Protein AF-A0ABD5VP81-F1 (afdb_monomer)

pLDDT: mean 89.46, std 10.16, range [36.16, 98.5]

Foldseek 3Di:
DVLQLVVLVVVLVVVLVVDPDSVVVVVLVPVLPPPVDLVSVLVVLSVLLNVLVVLLVLLLCAAPNNPDPPRLDCPVVVVCVVVVNRVVSRVVNVVPPDPPVVSVVSVVVSVVSLQVNLSVLCNQCVPPLWVLSVPNPLSSLLLSLLVVLLSLLVVLLVCCVRVFLQDLVSLVSLLVSLVSLVSSLVSVVVSVVVLVPDPDPQSVQLVCCCCVNPNVVLNVLLNCLSVVSSVLSNVSSVCSVVVNPDDDRVRSSCSSNVNSVSSNSNSVSVVVSSVVSIDRDPPDPPDD

Solvent-accessible surface area (backbone atoms only — not comparable to full-atom values): 14860 Å² total; per-residue (Å²): 81,67,67,51,36,54,50,41,51,53,49,50,50,56,57,42,71,74,44,97,56,47,70,67,54,76,49,33,89,76,69,53,69,55,70,86,40,58,67,37,45,47,52,53,32,53,50,49,33,36,51,45,26,42,55,52,35,40,48,60,52,25,17,80,77,23,69,40,91,85,47,95,64,62,63,68,54,51,55,34,46,77,70,68,39,43,69,58,47,21,52,49,19,57,74,68,52,59,56,78,68,50,48,51,50,52,54,55,58,41,44,51,32,57,60,50,61,28,46,65,28,47,54,45,20,67,40,69,71,25,64,77,37,44,31,78,58,48,44,20,49,32,50,37,26,33,50,51,24,26,56,51,28,48,54,46,22,51,43,19,70,77,77,40,43,82,45,69,65,51,26,52,53,34,32,52,29,17,52,30,32,51,53,22,50,52,35,50,50,55,48,51,54,54,49,73,72,42,88,47,68,52,37,48,52,18,51,46,38,35,65,77,35,96,41,24,67,47,50,50,42,26,53,49,22,36,50,53,33,21,53,52,28,36,52,52,16,52,41,52,74,68,67,48,94,80,60,60,62,67,56,40,24,50,53,41,39,53,30,25,53,32,29,41,51,15,42,52,36,45,55,50,48,61,65,71,38,48,45,73,64,76,89,68,76,93,79,129

Mean predicted aligned error: 5.95 Å

Nearest PDB structures (foldseek):
  6loe-assembly1_C  TM=6.703E-01  e=5.158E-03  Roseiflexus castenholzii DSM 13941
  6f0k-assembly1_C  TM=6.466E-01  e=9.857E-03  Rhodothermus marinus DSM 4252
  6btm-assembly1_C  TM=6.062E-01  e=9.857E-03  Flavobacterium johnsoniae UW101

Sequence (288 aa):
MLVAVAASAVAGVAILSHLADPLRALVFPFTLTNLGSWITRGTWILVALAVFATVQALWLLFGTEGARDSTPSRFPRRIAGAFGLLGFLDGLADRLRPGPAGRRVVALLGLVPALATVYTGFELATVWTVPLWDQPVLLPLSFLGSGLAAGVAVAVGLTAVFEGADSRTVAQYSGVVAVLLVGTLATLGVYWTRLGASDSLATVASVAGLQAGNLGLAVWTVALGLALPAVALLGFAALRLAGVPVLQRRAGTTVLVGSTLLVVVASFTLRVVVLYGAVKIPIGISGV

Structure (mmCIF, N/CA/C/O backbone):
data_AF-A0ABD5VP81-F1
#
_entry.id   AF-A0ABD5VP81-F1
#
loop_
_atom_site.group_PDB
_atom_site.id
_atom_site.type_symbol
_atom_site.label_atom_id
_atom_site.label_alt_id
_atom_site.label_comp_id
_atom_site.label_asym_id
_atom_site.label_entity_id
_atom_site.label_seq_id
_atom_site.pdbx_PDB_ins_code
_atom_site.Cartn_x
_atom_site.Cartn_y
_atom_site.Cartn_z
_atom_site.occupancy
_atom_site.B_iso_or_equiv
_atom_site.auth_seq_id
_atom_site.auth_comp_id
_atom_site.auth_asym_id
_atom_site.auth_atom_id
_atom_site.pdbx_PDB_model_num
ATOM 1 N N . MET A 1 1 ? -8.571 -2.197 9.384 1.00 84.50 1 MET A N 1
ATOM 2 C CA . MET A 1 1 ? -9.684 -2.642 8.513 1.00 84.50 1 MET A CA 1
ATOM 3 C C . MET A 1 1 ? -10.326 -1.499 7.745 1.00 84.50 1 MET A C 1
ATOM 5 O O . MET A 1 1 ? -10.332 -1.578 6.530 1.00 84.50 1 MET A O 1
ATOM 9 N N . LEU A 1 2 ? -10.767 -0.410 8.389 1.00 86.94 2 LEU A N 1
ATOM 10 C CA . LEU A 1 2 ? -11.330 0.751 7.673 1.00 86.94 2 LEU A CA 1
ATOM 11 C C . LEU A 1 2 ? -10.413 1.317 6.579 1.00 86.94 2 LEU A C 1
ATOM 13 O O . LEU A 1 2 ? -10.869 1.543 5.466 1.00 86.94 2 LEU A O 1
ATOM 17 N N . VAL A 1 3 ? -9.116 1.461 6.873 1.00 89.88 3 VAL A N 1
ATOM 18 C CA . VAL A 1 3 ? -8.109 1.878 5.880 1.00 89.88 3 VAL A CA 1
ATOM 19 C C . VAL A 1 3 ? -8.090 0.940 4.673 1.00 89.88 3 VAL A C 1
ATOM 21 O O . VAL A 1 3 ? -8.077 1.411 3.546 1.00 89.88 3 VAL A O 1
ATOM 24 N N . ALA A 1 4 ? -8.140 -0.377 4.897 1.00 90.56 4 ALA A N 1
ATOM 25 C CA . ALA A 1 4 ? -8.139 -1.363 3.820 1.00 90.56 4 ALA A CA 1
ATOM 26 C C . ALA A 1 4 ? -9.414 -1.274 2.971 1.00 90.56 4 ALA A C 1
ATOM 28 O O . ALA A 1 4 ? -9.315 -1.252 1.755 1.00 90.56 4 ALA A O 1
ATOM 29 N N . VAL A 1 5 ? -10.592 -1.133 3.591 1.00 92.00 5 VAL A N 1
ATOM 30 C CA . VAL A 1 5 ? -11.861 -0.954 2.862 1.00 92.00 5 VAL A CA 1
ATOM 31 C C . VAL A 1 5 ? -11.833 0.320 2.013 1.00 92.00 5 VAL A C 1
ATOM 33 O O . VAL A 1 5 ? -12.152 0.272 0.828 1.00 92.00 5 VAL A O 1
ATOM 36 N N . ALA A 1 6 ? -11.405 1.447 2.590 1.00 91.88 6 ALA A N 1
ATOM 37 C CA . ALA A 1 6 ? -11.303 2.711 1.866 1.00 91.88 6 ALA A CA 1
ATOM 38 C C . ALA A 1 6 ? -10.284 2.630 0.716 1.00 91.88 6 ALA A C 1
ATOM 40 O O . ALA A 1 6 ? -10.586 3.040 -0.402 1.00 91.88 6 ALA A O 1
ATOM 41 N N . ALA A 1 7 ? -9.107 2.049 0.962 1.00 91.44 7 ALA A N 1
ATOM 42 C CA . ALA A 1 7 ? -8.082 1.861 -0.059 1.00 91.44 7 ALA A CA 1
ATOM 43 C C . ALA A 1 7 ? -8.555 0.929 -1.185 1.00 91.44 7 ALA A C 1
ATOM 45 O O . ALA A 1 7 ? -8.358 1.248 -2.354 1.00 91.44 7 ALA A O 1
ATOM 46 N N . SER A 1 8 ? -9.228 -0.180 -0.859 1.00 91.69 8 SER A N 1
ATOM 47 C CA . SER A 1 8 ? -9.823 -1.088 -1.845 1.00 91.69 8 SER A CA 1
ATOM 48 C C . SER A 1 8 ? -10.901 -0.401 -2.682 1.00 91.69 8 SER A C 1
ATOM 50 O O . SER A 1 8 ? -10.948 -0.621 -3.889 1.00 91.69 8 SER A O 1
ATOM 52 N N . ALA A 1 9 ? -11.732 0.457 -2.082 1.00 91.94 9 ALA A N 1
ATOM 53 C CA . ALA A 1 9 ? -12.731 1.230 -2.817 1.00 91.94 9 ALA A CA 1
ATOM 54 C C . ALA A 1 9 ? -12.076 2.217 -3.797 1.00 91.94 9 ALA A C 1
ATOM 56 O O . ALA A 1 9 ? -12.437 2.242 -4.972 1.00 91.94 9 ALA A O 1
ATOM 57 N N . VAL A 1 10 ? -11.068 2.975 -3.347 1.00 92.19 10 VAL A N 1
ATOM 58 C CA . VAL A 1 10 ? -10.312 3.902 -4.209 1.00 92.19 10 VAL A CA 1
ATOM 59 C C . VAL A 1 10 ? -9.604 3.153 -5.340 1.00 92.19 10 VAL A C 1
ATOM 61 O O . VAL A 1 10 ? -9.684 3.572 -6.493 1.00 92.19 10 VAL A O 1
ATOM 64 N N . ALA A 1 11 ? -8.961 2.021 -5.038 1.00 88.81 11 ALA A N 1
ATOM 65 C CA . ALA A 1 11 ? -8.317 1.177 -6.041 1.00 88.81 11 ALA A CA 1
ATOM 66 C C . ALA A 1 11 ? -9.327 0.631 -7.063 1.00 88.81 11 ALA A C 1
ATOM 68 O O . ALA A 1 11 ? -9.063 0.672 -8.262 1.00 88.81 11 ALA A O 1
ATOM 69 N N . GLY A 1 12 ? -10.499 0.179 -6.608 1.00 88.19 12 GLY A N 1
ATOM 70 C CA . GLY A 1 12 ? -11.578 -0.285 -7.479 1.00 88.19 12 GLY A CA 1
ATOM 71 C C . GLY A 1 12 ? -12.072 0.805 -8.429 1.00 88.19 12 GLY A C 1
ATOM 72 O O . GLY A 1 12 ? -12.185 0.560 -9.626 1.00 88.19 12 GLY A O 1
ATOM 73 N N . VAL A 1 13 ? -12.287 2.026 -7.927 1.00 90.31 13 VAL A N 1
ATOM 74 C CA . VAL A 1 13 ? -12.665 3.177 -8.765 1.00 90.31 13 VAL A CA 1
ATOM 75 C C . VAL A 1 13 ? -11.574 3.491 -9.787 1.00 90.31 13 VAL A C 1
ATOM 77 O O . VAL A 1 13 ? -11.878 3.635 -10.966 1.00 90.31 13 VAL A O 1
ATOM 80 N N . ALA A 1 14 ? -10.306 3.547 -9.374 1.00 88.06 14 ALA A N 1
ATOM 81 C CA . ALA A 1 14 ? -9.196 3.812 -10.289 1.00 88.06 14 ALA A CA 1
ATOM 82 C C . ALA A 1 14 ? -9.098 2.756 -11.407 1.00 88.06 14 ALA A C 1
ATOM 84 O O . ALA A 1 14 ? -8.902 3.103 -12.573 1.00 88.06 14 ALA A O 1
ATOM 85 N N . ILE A 1 15 ? -9.294 1.477 -11.069 1.00 86.31 15 ILE A N 1
ATOM 86 C CA . ILE A 1 15 ? -9.316 0.384 -12.046 1.00 86.31 15 ILE A CA 1
ATOM 87 C C . ILE A 1 15 ? -10.523 0.509 -12.975 1.00 86.31 15 ILE A C 1
ATOM 89 O O . ILE A 1 15 ? -10.363 0.347 -14.174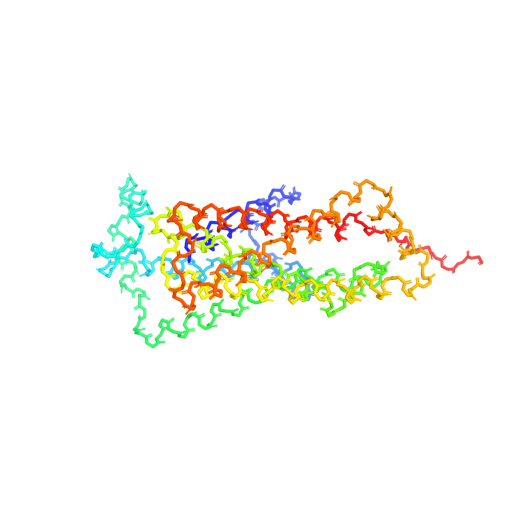 1.00 86.31 15 ILE A O 1
ATOM 93 N N . LEU A 1 16 ? -11.720 0.832 -12.495 1.00 86.81 16 LEU A N 1
ATOM 94 C CA . LEU A 1 16 ? -12.867 0.982 -13.397 1.00 86.81 16 LEU A CA 1
ATOM 95 C C . LEU A 1 16 ? -12.701 2.176 -14.349 1.00 86.81 16 LEU A C 1
ATOM 97 O O . LEU A 1 16 ? -13.043 2.067 -15.522 1.00 86.81 16 LEU A O 1
ATOM 101 N N . SER A 1 17 ? -12.112 3.276 -13.877 1.00 88.12 17 SER A N 1
ATOM 102 C CA . SER A 1 17 ? -11.952 4.508 -14.659 1.00 88.12 17 SER A CA 1
ATOM 103 C C . SER A 1 17 ? -10.950 4.412 -15.813 1.00 88.12 17 SER A C 1
ATOM 105 O O . SER A 1 17 ? -11.036 5.212 -16.739 1.00 88.12 17 SER A O 1
ATOM 107 N N . HIS A 1 18 ? -9.992 3.480 -15.774 1.00 84.62 18 HIS A N 1
ATOM 108 C CA . HIS A 1 18 ? -9.009 3.324 -16.859 1.00 84.62 18 HIS A CA 1
ATOM 109 C C . HIS A 1 18 ? -9.459 2.353 -17.964 1.00 84.62 18 HIS A C 1
ATOM 111 O O . HIS A 1 18 ? -8.780 2.229 -18.984 1.00 84.62 18 HIS A O 1
ATOM 117 N N . LEU A 1 19 ? -10.571 1.639 -17.764 1.00 85.25 19 LEU A N 1
ATOM 118 C CA . LEU A 1 19 ? -11.063 0.651 -18.720 1.00 85.25 19 LEU A CA 1
ATOM 119 C C . LEU A 1 19 ? -11.835 1.332 -19.849 1.00 85.25 19 LEU A C 1
ATOM 121 O O . LEU A 1 19 ? -12.631 2.236 -19.618 1.00 85.25 19 LEU A O 1
ATOM 125 N N . ALA A 1 20 ? -11.645 0.836 -21.073 1.00 85.69 20 ALA A N 1
ATOM 126 C CA . ALA A 1 20 ? -12.381 1.317 -22.241 1.00 85.69 20 ALA A CA 1
ATOM 127 C C . ALA A 1 20 ? -13.897 1.050 -22.142 1.00 85.69 20 ALA A C 1
ATOM 129 O O . ALA A 1 20 ? -14.690 1.828 -22.659 1.00 85.69 20 ALA A O 1
ATOM 130 N N . ASP A 1 21 ? -14.294 -0.034 -21.464 1.00 87.56 21 ASP A N 1
ATOM 131 C CA . ASP A 1 21 ? -15.692 -0.384 -21.193 1.00 87.56 21 ASP A CA 1
ATOM 132 C C . ASP A 1 21 ? -15.868 -0.758 -19.706 1.00 87.56 21 ASP A C 1
ATOM 134 O O . ASP A 1 21 ? -15.679 -1.920 -19.318 1.00 87.56 21 ASP A O 1
ATOM 138 N N . PRO A 1 22 ? -16.199 0.220 -18.842 1.00 86.06 22 PRO A N 1
ATOM 139 C CA . PRO A 1 22 ? -16.343 -0.012 -17.408 1.00 86.06 22 PRO A CA 1
ATOM 140 C C . PRO A 1 22 ? -17.577 -0.856 -17.065 1.00 86.06 22 PRO A C 1
ATOM 142 O O . PRO A 1 22 ? -17.577 -1.545 -16.045 1.00 86.06 22 PRO A O 1
ATOM 145 N N . LEU A 1 23 ? -18.622 -0.858 -17.902 1.00 85.94 23 LEU A N 1
ATOM 146 C CA . LEU A 1 23 ? -19.833 -1.643 -17.638 1.00 85.94 23 LEU A CA 1
ATOM 147 C C . LEU A 1 23 ? -19.560 -3.136 -17.812 1.00 85.94 23 LEU A C 1
ATOM 149 O O . LEU A 1 23 ? -19.981 -3.947 -16.984 1.00 85.94 23 LEU A O 1
ATOM 153 N N . ARG A 1 24 ? -18.771 -3.506 -18.825 1.00 82.12 24 ARG A N 1
ATOM 154 C CA . ARG A 1 24 ? -18.321 -4.893 -18.999 1.00 82.12 24 ARG A CA 1
ATOM 155 C C . ARG A 1 24 ? -17.422 -5.371 -17.856 1.00 82.12 24 ARG A C 1
ATOM 157 O O . ARG A 1 24 ? -17.391 -6.564 -17.552 1.00 82.12 24 ARG A O 1
ATOM 164 N N . ALA A 1 25 ? -16.733 -4.453 -17.187 1.00 81.69 25 ALA A N 1
ATOM 165 C CA . ALA A 1 25 ? -15.950 -4.762 -15.999 1.00 81.69 25 ALA A CA 1
ATOM 166 C C . ALA A 1 25 ? -16.821 -5.076 -14.771 1.00 81.69 25 ALA A C 1
ATOM 168 O O . ALA A 1 25 ? -16.375 -5.797 -13.887 1.00 81.69 25 ALA A O 1
ATOM 169 N N . LEU A 1 26 ? -18.077 -4.620 -14.703 1.00 85.00 26 LEU A N 1
ATOM 170 C CA . LEU A 1 26 ? -18.976 -4.975 -13.592 1.00 85.00 26 LEU A CA 1
ATOM 171 C C . LEU A 1 26 ? -19.407 -6.446 -13.635 1.00 85.00 26 LEU A C 1
ATOM 173 O O . LEU A 1 26 ? -19.650 -7.055 -12.596 1.00 85.00 26 LEU A O 1
ATOM 177 N N . VAL A 1 27 ? -19.431 -7.044 -14.827 1.00 88.38 27 VAL A N 1
ATOM 178 C CA . VAL A 1 27 ? -19.676 -8.481 -15.025 1.00 88.38 27 VAL A CA 1
ATOM 179 C C . VAL A 1 27 ? -18.380 -9.303 -15.024 1.00 88.38 27 VAL A C 1
ATOM 181 O O . VAL A 1 27 ? -18.377 -10.445 -15.491 1.00 88.38 27 VAL A O 1
ATOM 184 N N . PHE A 1 28 ? -17.284 -8.767 -14.459 1.00 86.25 28 PHE A N 1
ATOM 185 C CA . PHE A 1 28 ? -15.992 -9.460 -14.369 1.00 86.25 28 PHE A CA 1
ATOM 186 C C . PHE A 1 28 ? -16.044 -10.884 -13.796 1.00 86.25 28 PHE A C 1
ATOM 188 O O . PHE A 1 28 ? -15.247 -11.695 -14.270 1.00 86.25 28 PHE A O 1
ATOM 195 N N . PRO A 1 29 ? -16.942 -11.261 -12.852 1.00 86.69 29 PRO A N 1
ATOM 196 C CA . PRO A 1 29 ? -16.967 -12.634 -12.351 1.00 86.69 29 PRO A CA 1
ATOM 197 C C . PRO A 1 29 ? -17.279 -13.658 -13.449 1.00 86.69 29 PRO A C 1
ATOM 199 O O . PRO A 1 29 ? -16.867 -14.809 -13.349 1.00 86.69 29 PRO A O 1
ATOM 202 N N . PHE A 1 30 ? -17.976 -13.231 -14.506 1.00 88.25 30 PHE A N 1
ATOM 203 C CA . PHE A 1 30 ? -18.339 -14.069 -15.647 1.00 88.25 30 PHE A CA 1
ATOM 204 C C . PHE A 1 30 ? -17.387 -13.896 -16.835 1.00 88.25 30 PHE A C 1
ATOM 206 O O . PHE A 1 30 ? -17.232 -14.818 -17.631 1.00 88.25 30 PHE A O 1
ATOM 213 N N . THR A 1 31 ? -16.752 -12.728 -16.979 1.00 85.38 31 THR A N 1
ATOM 214 C CA . THR A 1 31 ? -15.907 -12.413 -18.144 1.00 85.38 31 THR A CA 1
ATOM 215 C C . THR A 1 31 ? -14.414 -12.644 -17.906 1.00 85.38 31 THR A C 1
ATOM 217 O O . THR A 1 31 ? -13.688 -12.921 -18.860 1.00 85.38 31 THR A O 1
ATOM 220 N N . LEU A 1 32 ? -13.936 -12.585 -16.658 1.00 85.75 32 LEU A N 1
ATOM 221 C CA . LEU A 1 32 ? -12.535 -12.820 -16.293 1.00 85.75 32 LEU A CA 1
ATOM 222 C C . LEU A 1 32 ? -12.337 -14.244 -15.755 1.00 85.75 32 LEU A C 1
ATOM 224 O O . LEU A 1 32 ? -12.054 -14.455 -14.574 1.00 85.75 32 LEU A O 1
ATOM 228 N N . THR A 1 33 ? -12.471 -15.226 -16.647 1.00 88.56 33 THR A N 1
ATOM 229 C CA . THR A 1 33 ? -12.296 -16.659 -16.339 1.00 88.56 33 THR A CA 1
ATOM 230 C C . THR A 1 33 ? -10.923 -17.209 -16.737 1.00 88.56 33 THR A C 1
ATOM 232 O O . THR A 1 33 ? -10.530 -18.278 -16.274 1.00 88.56 33 THR A O 1
ATOM 235 N N . ASN A 1 34 ? -10.147 -16.479 -17.548 1.00 90.50 34 ASN A N 1
ATOM 236 C CA . ASN A 1 34 ? -8.801 -16.894 -17.945 1.00 90.50 34 ASN A CA 1
ATOM 237 C C . ASN A 1 34 ? -7.776 -16.645 -16.824 1.00 90.50 34 ASN A C 1
ATOM 239 O O . ASN A 1 34 ? -7.090 -15.623 -16.804 1.00 90.50 34 ASN A O 1
ATOM 243 N N . LEU A 1 35 ? -7.626 -17.613 -15.917 1.00 87.94 35 LEU A N 1
ATOM 244 C CA . LEU A 1 35 ? -6.664 -17.551 -14.808 1.00 87.94 35 LEU A CA 1
ATOM 245 C C . LEU A 1 35 ? -5.186 -17.544 -15.252 1.00 87.94 35 LEU A C 1
ATOM 247 O O . LEU A 1 35 ? -4.313 -17.254 -14.434 1.00 87.94 35 LEU A O 1
ATOM 251 N N . GLY A 1 36 ? -4.882 -17.811 -16.529 1.00 88.12 36 GLY A N 1
ATOM 252 C CA . GLY A 1 36 ? -3.534 -17.633 -17.079 1.00 88.12 36 GLY A CA 1
ATOM 253 C C . GLY A 1 36 ? -3.128 -16.157 -17.168 1.00 88.12 36 GLY A C 1
ATOM 254 O O . GLY A 1 36 ? -1.959 -15.813 -16.972 1.00 88.12 36 GLY A O 1
ATOM 255 N N . SER A 1 37 ? -4.098 -15.261 -17.374 1.00 87.81 37 SER A N 1
ATOM 256 C CA . SER A 1 37 ? -3.860 -13.818 -17.449 1.00 87.81 37 SER A CA 1
ATOM 257 C C . SER A 1 37 ? -3.513 -13.225 -16.081 1.00 87.81 37 SER A C 1
ATOM 259 O O . SER A 1 37 ? -4.181 -13.492 -15.077 1.00 87.81 37 SER A O 1
ATOM 261 N N . TRP A 1 38 ? -2.478 -12.381 -16.040 1.00 88.88 38 TRP A N 1
ATOM 262 C CA . TRP A 1 38 ? -2.130 -11.611 -14.843 1.00 88.88 38 TRP A CA 1
ATOM 263 C C . TRP A 1 38 ? -3.233 -10.637 -14.436 1.00 88.88 38 TRP A C 1
ATOM 265 O O . TRP A 1 38 ? -3.525 -10.538 -13.248 1.00 88.88 38 TRP A O 1
ATOM 275 N N . ILE A 1 39 ? -3.908 -10.012 -15.405 1.00 86.94 39 ILE A N 1
ATOM 276 C CA . ILE A 1 39 ? -5.023 -9.090 -15.153 1.00 86.94 39 ILE A CA 1
ATOM 277 C C . ILE A 1 39 ? -6.148 -9.818 -14.411 1.00 86.94 39 ILE A C 1
ATOM 279 O O . ILE A 1 39 ? -6.601 -9.358 -13.367 1.00 86.94 39 ILE A O 1
ATOM 283 N N . THR A 1 40 ? -6.552 -10.998 -14.895 1.00 89.94 40 THR A N 1
ATOM 284 C CA . THR A 1 40 ? -7.606 -11.802 -14.261 1.00 89.94 40 THR A CA 1
ATOM 285 C C . THR A 1 40 ? -7.224 -12.217 -12.841 1.00 89.94 40 THR A C 1
ATOM 287 O O . THR A 1 40 ? -8.021 -12.039 -11.918 1.00 89.94 40 THR A O 1
ATOM 290 N N . ARG A 1 41 ? -6.001 -12.727 -12.638 1.00 92.25 41 ARG A N 1
ATOM 291 C CA . ARG A 1 41 ? -5.501 -13.077 -11.296 1.00 92.25 41 ARG A CA 1
ATOM 292 C C . ARG A 1 41 ? -5.499 -11.864 -10.367 1.00 92.25 41 ARG A C 1
ATOM 294 O O . ARG A 1 41 ? -5.981 -11.962 -9.241 1.00 92.25 41 ARG A O 1
ATOM 301 N N . GLY A 1 42 ? -5.023 -10.724 -10.858 1.00 90.69 42 GLY A N 1
ATOM 302 C CA . GLY A 1 42 ? -4.999 -9.459 -10.136 1.00 90.69 42 GLY A CA 1
ATOM 303 C C . GLY A 1 42 ? -6.376 -8.999 -9.676 1.00 90.69 42 GLY A C 1
ATOM 304 O O . GLY A 1 42 ? -6.565 -8.703 -8.496 1.00 90.69 42 GLY A O 1
ATOM 305 N N . THR A 1 43 ? -7.366 -9.010 -10.572 1.00 90.50 43 THR A N 1
ATOM 306 C CA . THR A 1 43 ? -8.747 -8.643 -10.230 1.00 90.50 43 THR A CA 1
ATOM 307 C C . THR A 1 43 ? -9.300 -9.525 -9.112 1.00 90.50 43 THR A C 1
ATOM 309 O O . THR A 1 43 ? -9.821 -9.001 -8.128 1.00 90.50 43 THR A O 1
ATOM 312 N N . TRP A 1 44 ? -9.138 -10.849 -9.205 1.00 92.69 44 TRP A N 1
ATOM 313 C CA . TRP A 1 44 ? -9.609 -11.769 -8.164 1.00 92.69 44 TRP A CA 1
ATOM 314 C C . TRP A 1 44 ? -8.894 -11.570 -6.823 1.00 92.69 44 TRP A C 1
ATOM 316 O O . TRP A 1 44 ? -9.545 -11.615 -5.779 1.00 92.69 44 TRP A O 1
ATOM 326 N N . ILE A 1 45 ? -7.588 -11.285 -6.834 1.00 93.31 45 ILE A N 1
ATOM 327 C CA . ILE A 1 45 ? -6.818 -10.955 -5.624 1.00 93.31 45 ILE A CA 1
ATOM 328 C C . ILE A 1 45 ? -7.378 -9.697 -4.946 1.00 93.31 45 ILE A C 1
ATOM 330 O O . ILE A 1 45 ? -7.622 -9.706 -3.737 1.00 93.31 45 ILE A O 1
ATOM 334 N N . LEU A 1 46 ? -7.619 -8.628 -5.710 1.00 91.88 46 LEU A N 1
ATOM 335 C CA . LEU A 1 46 ? -8.132 -7.361 -5.178 1.00 91.88 46 LEU A CA 1
ATOM 336 C C . LEU A 1 46 ? -9.567 -7.486 -4.656 1.00 91.88 46 LEU A C 1
ATOM 338 O O . LEU A 1 46 ? -9.887 -6.940 -3.599 1.00 91.88 46 LEU A O 1
ATOM 342 N N . VAL A 1 47 ? -10.416 -8.238 -5.356 1.00 92.56 47 VAL A N 1
ATOM 343 C CA . VAL A 1 47 ? -11.788 -8.531 -4.922 1.00 92.56 47 VAL A CA 1
ATOM 344 C C . VAL A 1 47 ? -11.776 -9.344 -3.635 1.00 92.56 47 VAL A C 1
ATOM 346 O O . VAL A 1 47 ? -12.465 -8.982 -2.683 1.00 92.56 47 VAL A O 1
ATOM 349 N N . ALA A 1 48 ? -10.958 -10.397 -3.564 1.00 93.75 48 ALA A N 1
ATOM 350 C CA . ALA A 1 48 ? -10.811 -11.187 -2.348 1.00 93.75 48 ALA A CA 1
ATOM 351 C C . ALA A 1 48 ? -10.349 -10.302 -1.181 1.00 93.75 48 ALA A C 1
ATOM 353 O O . ALA A 1 48 ? -10.972 -10.315 -0.120 1.00 93.75 48 ALA A O 1
ATOM 354 N N . LEU A 1 49 ? -9.323 -9.468 -1.386 1.00 93.56 49 LEU A N 1
ATOM 355 C CA . LEU A 1 49 ? -8.852 -8.516 -0.379 1.00 93.56 49 LEU A CA 1
ATOM 356 C C . LEU A 1 49 ? -9.977 -7.586 0.102 1.00 93.56 49 LEU A C 1
ATOM 358 O O . LEU A 1 49 ? -10.164 -7.431 1.311 1.00 93.56 49 LEU A O 1
ATOM 362 N N . ALA A 1 50 ? -10.746 -7.008 -0.823 1.00 94.00 50 ALA A N 1
ATOM 363 C CA . ALA A 1 50 ? -11.860 -6.120 -0.502 1.00 94.00 50 ALA A CA 1
ATOM 364 C C . ALA A 1 50 ? -12.954 -6.840 0.304 1.00 94.00 50 ALA A C 1
ATOM 366 O O . ALA A 1 50 ? -13.438 -6.299 1.302 1.00 94.00 50 ALA A O 1
ATOM 367 N N . VAL A 1 51 ? -13.305 -8.074 -0.073 1.00 94.12 51 VAL A N 1
ATOM 368 C CA . VAL A 1 51 ? -14.287 -8.903 0.642 1.00 94.12 51 VAL A CA 1
ATOM 369 C C . VAL A 1 51 ? -13.800 -9.214 2.056 1.00 94.12 51 VAL A C 1
ATOM 371 O O . VAL A 1 51 ? -14.515 -8.928 3.016 1.00 94.12 51 VAL A O 1
ATOM 374 N N . PHE A 1 52 ? -12.575 -9.723 2.219 1.00 94.75 52 PHE A N 1
ATOM 375 C CA . PHE A 1 52 ? -12.018 -10.032 3.542 1.00 94.75 52 PHE A CA 1
ATOM 376 C C . PHE A 1 52 ? -11.929 -8.787 4.433 1.00 94.75 52 PHE A C 1
ATOM 378 O O . PHE A 1 52 ? -12.298 -8.848 5.609 1.00 94.75 52 PHE A O 1
ATOM 385 N N . ALA A 1 53 ? -11.482 -7.652 3.890 1.00 93.81 53 ALA A N 1
ATOM 386 C CA . ALA A 1 53 ? -11.414 -6.393 4.627 1.00 93.81 53 ALA A CA 1
ATOM 387 C C . ALA A 1 53 ? -12.807 -5.904 5.054 1.00 93.81 53 ALA A C 1
ATOM 389 O O . ALA A 1 53 ? -12.976 -5.461 6.192 1.00 93.81 53 ALA A O 1
ATOM 390 N N . THR A 1 54 ? -13.802 -6.021 4.171 1.00 94.06 54 THR A N 1
ATOM 391 C CA . THR A 1 54 ? -15.187 -5.599 4.428 1.00 94.06 54 THR A CA 1
ATOM 392 C C . THR A 1 54 ? -15.858 -6.487 5.464 1.00 94.06 54 THR A C 1
ATOM 394 O O . THR A 1 54 ? -16.458 -5.974 6.403 1.00 94.06 54 THR A O 1
ATOM 397 N N . VAL A 1 55 ? -15.707 -7.808 5.359 1.00 93.69 55 VAL A N 1
ATOM 398 C CA . VAL A 1 55 ? -16.250 -8.766 6.331 1.00 93.69 55 VAL A CA 1
ATOM 399 C C . VAL A 1 55 ? -15.633 -8.546 7.716 1.00 93.69 55 VAL A C 1
ATOM 401 O O . VAL A 1 55 ? -16.352 -8.468 8.712 1.00 93.69 55 VAL A O 1
ATOM 404 N N . GLN A 1 56 ? -14.313 -8.354 7.798 1.00 92.12 56 GLN A N 1
ATOM 405 C CA . GLN A 1 56 ? -13.666 -8.036 9.074 1.00 92.12 56 GLN A CA 1
ATOM 406 C C . GLN A 1 56 ? -14.098 -6.666 9.617 1.00 92.12 56 GLN A C 1
ATOM 408 O O . GLN A 1 56 ? -14.301 -6.525 10.822 1.00 92.12 56 GLN A O 1
ATOM 413 N N . ALA A 1 57 ? -14.268 -5.657 8.758 1.00 91.62 57 ALA A N 1
ATOM 414 C CA . ALA A 1 57 ? -14.791 -4.355 9.167 1.00 91.62 57 ALA A CA 1
ATOM 415 C C . ALA A 1 57 ? -16.234 -4.459 9.686 1.00 91.62 57 ALA A C 1
ATOM 417 O O . ALA A 1 57 ? -16.541 -3.857 10.714 1.00 91.62 57 ALA A O 1
ATOM 418 N N . LEU A 1 58 ? -17.085 -5.257 9.032 1.00 92.56 58 LEU A N 1
ATOM 419 C CA . LEU A 1 58 ? -18.456 -5.529 9.460 1.00 92.56 58 LEU A CA 1
ATOM 420 C C . LEU A 1 58 ? -18.466 -6.086 10.888 1.00 92.56 58 LEU A C 1
ATOM 422 O O . LEU A 1 58 ? -19.131 -5.531 11.758 1.00 92.56 58 LEU A O 1
ATOM 426 N N . TRP A 1 59 ? -17.670 -7.121 11.160 1.00 91.62 59 TRP A N 1
ATOM 427 C CA . TRP A 1 59 ? -17.614 -7.728 12.492 1.00 91.62 59 TRP A CA 1
ATOM 428 C C . TRP A 1 59 ? -16.998 -6.832 13.566 1.00 91.62 59 TRP A C 1
ATOM 430 O O . TRP A 1 59 ? -17.320 -7.017 14.737 1.00 91.62 59 TRP A O 1
ATOM 440 N N . LEU A 1 60 ? -16.104 -5.910 13.203 1.00 88.94 60 LEU A N 1
ATOM 441 C CA . LEU A 1 60 ? -15.477 -4.987 14.155 1.00 88.94 60 LEU A CA 1
ATOM 442 C C . LEU A 1 60 ? -16.374 -3.797 14.509 1.00 88.94 60 LEU A C 1
ATOM 444 O O . LEU A 1 60 ? -16.280 -3.278 15.616 1.00 88.94 60 LEU A O 1
ATOM 448 N N . LEU A 1 61 ? -17.198 -3.336 13.568 1.00 89.44 61 LEU A N 1
ATOM 449 C CA . LEU A 1 61 ? -17.943 -2.080 13.698 1.00 89.44 61 LEU A CA 1
ATOM 450 C C . LEU A 1 61 ? -19.428 -2.287 13.994 1.00 89.44 61 LEU A C 1
ATOM 452 O O . LEU A 1 61 ? -20.074 -1.372 14.504 1.00 89.44 61 LEU A O 1
ATOM 456 N N . PHE A 1 62 ? -19.978 -3.453 13.663 1.00 91.56 62 PHE A N 1
ATOM 457 C CA . PHE A 1 62 ? -21.401 -3.756 13.786 1.00 91.56 62 PHE A CA 1
ATOM 458 C C . PHE A 1 62 ? -21.674 -4.925 14.737 1.00 91.56 62 PHE A C 1
ATOM 460 O O . PHE A 1 62 ? -20.763 -5.643 15.144 1.00 91.56 62 PHE A O 1
ATOM 467 N N . GLY A 1 63 ? -22.929 -5.081 15.137 1.00 90.12 63 GLY A N 1
ATOM 468 C CA . GLY A 1 63 ? -23.413 -6.091 16.073 1.00 90.12 63 GLY A CA 1
ATOM 469 C C . GLY A 1 63 ? -23.223 -5.715 17.542 1.00 90.12 63 GLY A C 1
ATOM 470 O O . GLY A 1 63 ? -22.695 -4.652 17.884 1.00 90.12 63 GLY A O 1
ATOM 471 N N . THR A 1 64 ? -23.620 -6.629 18.421 1.00 86.50 64 THR A N 1
ATOM 472 C CA . THR A 1 64 ? -23.561 -6.481 19.888 1.00 86.50 64 THR A CA 1
ATOM 473 C C . THR A 1 64 ? -22.185 -6.076 20.430 1.00 86.50 64 THR A C 1
ATOM 475 O O . THR A 1 64 ? -22.109 -5.252 21.340 1.00 86.50 64 THR A O 1
ATOM 478 N N . GLU A 1 65 ? -21.086 -6.612 19.880 1.00 80.50 65 GLU A N 1
ATOM 479 C CA . GLU A 1 65 ? -19.723 -6.226 20.283 1.00 80.50 65 GLU A CA 1
ATOM 480 C C . GLU A 1 65 ? -19.354 -4.807 19.808 1.00 80.50 65 GLU A C 1
ATOM 482 O O . GLU A 1 65 ? -18.742 -4.060 20.568 1.00 80.50 65 GLU A O 1
ATOM 487 N N . GLY A 1 66 ? -19.755 -4.416 18.591 1.00 75.38 66 GLY A N 1
ATOM 488 C CA . GLY A 1 66 ? -19.451 -3.102 17.999 1.00 75.38 66 GLY A CA 1
ATOM 489 C C . GLY A 1 66 ? -20.333 -1.957 18.514 1.00 75.38 66 GLY A C 1
ATOM 490 O O . GLY A 1 66 ? -20.018 -0.784 18.318 1.00 75.38 66 GLY A O 1
ATOM 491 N N . ALA A 1 67 ? -21.439 -2.281 19.188 1.00 74.00 67 ALA A N 1
ATOM 492 C CA . ALA A 1 67 ? -22.299 -1.313 19.866 1.00 74.00 67 ALA A CA 1
ATOM 493 C C . ALA A 1 67 ? -21.757 -0.877 21.242 1.00 74.00 67 ALA A C 1
ATOM 495 O 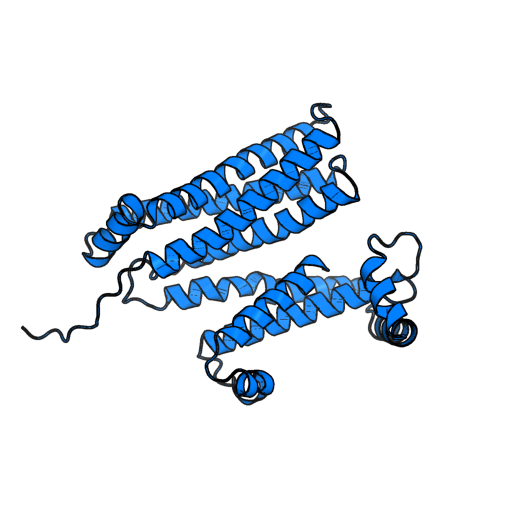O . ALA A 1 67 ? -22.253 0.096 21.808 1.00 74.00 67 ALA A O 1
ATOM 496 N N . ARG A 1 68 ? -20.743 -1.566 21.788 1.00 75.12 68 ARG A N 1
ATOM 497 C CA . ARG A 1 68 ? -20.140 -1.211 23.082 1.00 75.12 68 ARG A CA 1
ATOM 498 C C . ARG A 1 68 ? -19.325 0.083 22.969 1.00 75.12 68 ARG A C 1
ATOM 500 O O . ARG A 1 68 ? -18.672 0.337 21.953 1.00 75.12 68 ARG A O 1
ATOM 507 N N . ASP A 1 69 ? -19.321 0.876 24.045 1.00 56.28 69 ASP A N 1
ATOM 508 C CA . ASP A 1 69 ? -18.671 2.198 24.127 1.00 56.28 69 ASP A CA 1
ATOM 509 C C . ASP A 1 69 ? -17.159 2.187 23.829 1.00 56.28 69 ASP A C 1
ATOM 511 O O . ASP A 1 69 ? -16.590 3.228 23.508 1.00 56.28 69 ASP A O 1
ATOM 515 N N . SER A 1 70 ? -16.517 1.017 23.863 1.00 56.16 70 SER A N 1
ATOM 516 C CA . SER A 1 70 ? -15.093 0.807 23.583 1.00 56.16 70 SER A CA 1
ATOM 517 C C . SER A 1 70 ? -14.724 0.768 22.091 1.00 56.16 70 SER A C 1
ATOM 519 O O . SER A 1 70 ? -13.578 0.469 21.761 1.00 56.16 70 SER A O 1
ATOM 521 N N . THR A 1 71 ? -15.668 1.000 21.173 1.00 57.22 71 THR A N 1
ATOM 522 C CA . THR A 1 71 ? -15.405 0.866 19.730 1.00 57.22 71 THR A CA 1
ATOM 523 C C . THR A 1 71 ? -14.704 2.119 19.173 1.00 57.22 71 THR A C 1
ATOM 525 O O . THR A 1 71 ? -15.268 3.213 19.256 1.00 57.22 71 THR A O 1
ATOM 528 N N . PRO A 1 72 ? -13.510 1.995 18.556 1.00 56.47 72 PRO A N 1
ATOM 529 C CA . PRO A 1 72 ? -12.636 3.137 18.258 1.00 56.47 72 PRO A CA 1
ATOM 530 C C . PRO A 1 72 ? -13.132 4.095 17.156 1.00 56.47 72 PRO A C 1
ATOM 532 O O . PRO A 1 72 ? -12.591 5.186 17.011 1.00 56.47 72 PRO A O 1
ATOM 535 N N . SER A 1 73 ? -14.175 3.758 16.380 1.00 63.78 73 SER A N 1
ATOM 536 C CA . SER A 1 73 ? -14.764 4.696 15.410 1.00 63.78 73 SER A CA 1
ATOM 537 C C . SER A 1 73 ? -16.280 4.551 15.282 1.00 63.78 73 SER A C 1
ATOM 539 O O . SER A 1 73 ? -16.788 3.560 14.759 1.00 63.78 73 SER A O 1
ATOM 541 N N . ARG A 1 74 ? -17.019 5.587 15.706 1.00 75.62 74 ARG A N 1
ATOM 542 C CA . ARG A 1 74 ? -18.484 5.688 15.537 1.00 75.62 74 ARG A CA 1
ATOM 543 C C . ARG A 1 74 ? -18.899 6.191 14.154 1.00 75.62 74 ARG A C 1
ATOM 545 O O . ARG A 1 74 ? -20.083 6.164 13.832 1.00 75.62 74 ARG A O 1
ATOM 552 N N . PHE A 1 75 ? -17.959 6.673 13.343 1.00 83.19 75 PHE A N 1
ATOM 553 C CA . PHE A 1 75 ? -18.265 7.326 12.070 1.00 83.19 75 PHE A CA 1
ATOM 554 C C . PHE A 1 75 ? -18.993 6.403 11.070 1.00 83.19 75 PHE A C 1
ATOM 556 O O . PHE A 1 75 ? -20.070 6.788 10.614 1.00 83.19 75 PHE A O 1
ATOM 563 N N . PRO A 1 76 ? -18.532 5.163 10.802 1.00 86.19 76 PRO A N 1
ATOM 564 C CA . PRO A 1 76 ? -19.246 4.243 9.911 1.00 86.19 76 PRO A CA 1
ATOM 565 C C . PRO A 1 76 ? -20.652 3.887 10.415 1.00 86.19 76 PRO A C 1
ATOM 567 O O . PRO A 1 76 ? -21.597 3.837 9.630 1.00 86.19 76 PRO A O 1
ATOM 570 N N . ARG A 1 77 ? -20.815 3.705 11.735 1.00 88.19 77 ARG A N 1
ATOM 571 C CA . ARG A 1 77 ? -22.125 3.450 12.358 1.00 88.19 77 ARG A CA 1
ATOM 572 C C . ARG A 1 77 ? -23.069 4.647 12.205 1.00 88.19 77 ARG A C 1
ATOM 574 O O . ARG A 1 77 ? -24.245 4.450 11.928 1.00 88.19 77 ARG A O 1
ATOM 581 N N . ARG A 1 78 ? -22.571 5.884 12.344 1.00 88.38 78 ARG A N 1
ATOM 582 C CA . ARG A 1 78 ? -23.370 7.109 12.129 1.00 88.38 78 ARG A CA 1
ATOM 583 C C . ARG A 1 78 ? -23.891 7.201 10.698 1.00 88.38 78 ARG A C 1
ATOM 585 O O . ARG A 1 78 ? -25.069 7.483 10.518 1.00 88.38 78 ARG A O 1
ATOM 592 N N . ILE A 1 79 ? -23.042 6.918 9.708 1.00 88.81 79 ILE A N 1
ATOM 593 C CA . ILE A 1 79 ? -23.457 6.878 8.298 1.00 88.81 79 ILE A CA 1
ATOM 594 C C . ILE A 1 79 ? -24.536 5.813 8.101 1.00 88.81 79 ILE A C 1
ATOM 596 O O . ILE A 1 79 ? -25.607 6.119 7.592 1.00 88.81 79 ILE A O 1
ATOM 600 N N . ALA A 1 80 ? -24.298 4.581 8.558 1.00 90.38 80 ALA A N 1
ATOM 601 C CA . ALA A 1 80 ? -25.288 3.510 8.453 1.00 90.38 80 ALA A CA 1
ATOM 602 C C . ALA A 1 80 ? -26.621 3.866 9.133 1.00 90.38 80 ALA A C 1
ATOM 604 O O . ALA A 1 80 ? -27.686 3.528 8.620 1.00 90.38 80 ALA A O 1
ATOM 605 N N . GLY A 1 81 ? -26.568 4.569 10.268 1.00 89.88 81 GLY A N 1
ATOM 606 C CA . GLY A 1 81 ? -27.747 5.039 10.991 1.00 89.88 81 GLY A CA 1
ATOM 607 C C . GLY A 1 81 ? -28.537 6.087 10.224 1.00 89.88 81 GLY A C 1
ATOM 608 O O . GLY A 1 81 ? -29.759 6.001 10.186 1.00 89.88 81 GLY A O 1
ATOM 609 N N . ALA A 1 82 ? -27.850 7.011 9.549 1.00 92.12 82 ALA A N 1
ATOM 610 C CA . ALA A 1 82 ? -28.489 8.009 8.695 1.00 92.12 82 ALA A CA 1
ATOM 611 C C . ALA A 1 82 ? -29.286 7.376 7.539 1.00 92.12 82 ALA A C 1
ATOM 613 O O . ALA A 1 82 ? -30.299 7.929 7.126 1.00 92.12 82 ALA A O 1
ATOM 614 N N . PHE A 1 83 ? -28.874 6.196 7.063 1.00 94.50 83 PHE A N 1
ATOM 615 C CA . PHE A 1 83 ? -29.591 5.425 6.039 1.00 94.50 83 PHE A CA 1
ATOM 616 C C . PHE A 1 83 ? -30.578 4.388 6.606 1.00 94.50 83 PHE A C 1
ATOM 618 O O . PHE A 1 83 ? -31.144 3.610 5.844 1.00 94.50 83 PHE A O 1
ATOM 625 N N . GLY A 1 84 ? -30.768 4.318 7.928 1.00 93.25 84 GLY A N 1
ATOM 626 C CA . GLY A 1 84 ? -31.648 3.323 8.555 1.00 93.25 84 GLY A CA 1
ATOM 627 C C . GLY A 1 84 ? -31.143 1.873 8.464 1.00 93.25 84 GLY A C 1
ATOM 628 O O . GLY A 1 84 ? -31.901 0.940 8.710 1.00 93.25 84 GLY A O 1
ATOM 629 N N . LEU A 1 85 ? -29.863 1.659 8.140 1.00 94.81 85 LEU A N 1
ATOM 630 C CA . LEU A 1 85 ? -29.279 0.330 7.907 1.00 94.81 85 LEU A CA 1
ATOM 631 C C . LEU A 1 85 ? -28.711 -0.331 9.171 1.00 94.81 85 LEU A C 1
ATOM 633 O O . LEU A 1 85 ? -28.273 -1.479 9.111 1.00 94.81 85 LEU A O 1
ATOM 637 N N . LEU A 1 86 ? -28.691 0.365 10.313 1.00 92.19 86 LEU A N 1
ATOM 638 C CA . LEU A 1 86 ? -28.036 -0.119 11.536 1.00 92.19 86 LEU A CA 1
ATOM 639 C C . LEU A 1 86 ? -28.561 -1.476 12.004 1.00 92.19 86 LEU A C 1
ATOM 641 O O . LEU A 1 86 ? -27.759 -2.375 12.221 1.00 92.19 86 LEU A O 1
ATOM 645 N N . GLY A 1 87 ? -29.883 -1.646 12.113 1.00 91.88 87 GLY A N 1
ATOM 646 C CA . GLY A 1 87 ? -30.468 -2.910 12.573 1.00 91.88 87 GLY A CA 1
ATOM 647 C C . GLY A 1 87 ? -30.140 -4.081 11.644 1.00 91.88 87 GLY A C 1
ATOM 648 O O . GLY A 1 87 ? -29.814 -5.171 12.110 1.00 91.88 87 GLY A O 1
ATOM 649 N N . PHE A 1 88 ? -30.147 -3.838 10.329 1.00 95.38 88 PHE A N 1
ATOM 650 C CA . PHE A 1 88 ? -29.760 -4.835 9.333 1.00 95.38 88 PHE A CA 1
ATOM 651 C C . PHE A 1 88 ? -28.279 -5.213 9.452 1.00 95.38 88 PHE A C 1
ATOM 653 O O . PHE A 1 88 ? -27.959 -6.398 9.525 1.00 95.38 88 PHE A O 1
ATOM 660 N N . LEU A 1 89 ? -27.376 -4.228 9.502 1.00 94.69 89 LEU A N 1
ATOM 661 C CA . LEU A 1 89 ? -25.934 -4.477 9.591 1.00 94.69 89 LEU A CA 1
ATOM 662 C C . LEU A 1 89 ? -25.534 -5.103 10.929 1.00 94.69 89 LEU A C 1
ATOM 664 O O . LEU A 1 89 ? -24.678 -5.983 10.940 1.00 94.69 89 LEU A O 1
ATOM 668 N N . ASP A 1 90 ? -26.162 -4.695 12.034 1.00 94.31 90 ASP A N 1
ATOM 669 C CA . ASP A 1 90 ? -25.932 -5.291 13.350 1.00 94.31 90 ASP A CA 1
ATOM 670 C C . ASP A 1 90 ? -26.409 -6.754 13.377 1.00 94.31 90 ASP A C 1
ATOM 672 O O . ASP A 1 90 ? -25.642 -7.638 13.765 1.00 94.31 90 ASP A O 1
ATOM 676 N N . GLY A 1 91 ? -27.611 -7.039 12.860 1.00 94.81 91 GLY A N 1
ATOM 677 C CA . GLY A 1 91 ? -28.124 -8.408 12.747 1.00 94.81 91 GLY A CA 1
ATOM 678 C C . GLY A 1 91 ? -27.292 -9.291 11.810 1.00 94.81 91 GLY A C 1
ATOM 679 O O . GLY A 1 91 ? -27.018 -10.451 12.125 1.00 94.81 91 GLY A O 1
ATOM 680 N N . LEU A 1 92 ? -26.836 -8.745 10.678 1.00 95.12 92 LEU A N 1
ATOM 681 C CA . LEU A 1 92 ? -25.954 -9.447 9.746 1.00 95.12 92 LEU A CA 1
ATOM 682 C C . LEU A 1 92 ? -24.592 -9.742 10.385 1.00 95.12 92 LEU A C 1
ATOM 684 O O . LEU A 1 92 ? -24.085 -10.858 10.260 1.00 95.12 92 LEU A O 1
ATOM 688 N N . ALA A 1 93 ? -24.010 -8.763 11.083 1.00 94.31 93 ALA A N 1
ATOM 689 C CA . ALA A 1 93 ? -22.736 -8.922 11.766 1.00 94.31 93 ALA A CA 1
ATOM 690 C C . ALA A 1 93 ? -22.818 -10.006 12.841 1.00 94.31 93 ALA A C 1
ATOM 692 O O . ALA A 1 93 ? -21.965 -10.888 12.848 1.00 94.31 93 ALA A O 1
ATOM 693 N N . ASP A 1 94 ? -23.844 -9.993 13.694 1.00 94.38 94 ASP A N 1
ATOM 694 C CA . ASP A 1 94 ? -23.996 -10.992 14.756 1.00 94.38 94 ASP A CA 1
ATOM 695 C C . ASP A 1 94 ? -24.302 -12.394 14.202 1.00 94.38 94 ASP A C 1
ATOM 697 O O . ASP A 1 94 ? -23.789 -13.380 14.730 1.00 94.38 94 ASP A O 1
ATOM 701 N N . ARG A 1 95 ? -25.050 -12.504 13.094 1.00 95.94 95 ARG A N 1
ATOM 702 C CA . ARG A 1 95 ? -25.330 -13.793 12.436 1.00 95.94 95 ARG A CA 1
ATOM 703 C C . ARG A 1 95 ? -24.101 -14.402 11.760 1.00 95.94 95 ARG A C 1
ATOM 705 O O . ARG A 1 95 ? -23.962 -15.622 11.738 1.00 95.94 95 ARG A O 1
ATOM 712 N N . LEU A 1 96 ? -23.242 -13.570 11.171 1.00 94.25 96 LEU A N 1
ATOM 713 C CA . LEU A 1 96 ? -22.053 -14.020 10.441 1.00 94.25 96 LEU A CA 1
ATOM 714 C C . LEU A 1 96 ? -20.788 -14.064 11.304 1.00 94.25 96 LEU A C 1
ATOM 716 O O . LEU A 1 96 ? -19.775 -14.583 10.835 1.00 94.25 96 LEU A O 1
ATOM 720 N N . ARG A 1 97 ? -20.799 -13.490 12.516 1.00 92.12 97 ARG A N 1
ATOM 721 C CA . ARG A 1 97 ? -19.604 -13.380 13.360 1.00 92.12 97 ARG A CA 1
ATOM 722 C C . ARG A 1 97 ? -19.145 -14.778 13.780 1.00 92.12 97 ARG A C 1
ATOM 724 O O . ARG A 1 97 ? -19.852 -15.461 14.521 1.00 92.12 97 ARG A O 1
ATOM 731 N N . PRO A 1 98 ? -17.938 -15.205 13.379 1.00 92.75 98 PRO A N 1
ATOM 732 C CA . PRO A 1 98 ? -17.403 -16.464 13.849 1.00 92.75 98 PRO A CA 1
ATOM 733 C C . PRO A 1 98 ? -16.952 -16.333 15.307 1.00 92.75 98 PRO A C 1
ATOM 735 O O . PRO A 1 98 ? -16.621 -15.245 15.792 1.00 92.75 98 PRO A O 1
ATOM 738 N N . GLY A 1 99 ? -16.851 -17.469 15.998 1.00 92.31 99 GLY A N 1
ATOM 739 C CA . GLY A 1 99 ? -16.220 -17.526 17.315 1.00 92.31 99 GLY A CA 1
ATOM 740 C C . GLY A 1 99 ? -14.753 -17.045 17.295 1.00 92.31 99 GLY A C 1
ATOM 741 O O . GLY A 1 99 ? -14.165 -16.841 16.227 1.00 92.31 99 GLY A O 1
ATOM 742 N N . PRO A 1 100 ? -14.103 -16.887 18.464 1.00 89.06 100 PRO A N 1
ATOM 743 C CA . PRO A 1 100 ? -12.740 -16.350 18.566 1.00 89.06 100 PRO A CA 1
ATOM 744 C C . PRO A 1 100 ? -11.703 -17.075 17.694 1.00 89.06 100 PRO A C 1
ATOM 746 O O . PRO A 1 100 ? -10.874 -16.426 17.059 1.00 89.06 100 PRO A O 1
ATOM 749 N N . ALA A 1 101 ? -11.772 -18.409 17.619 1.00 92.81 101 ALA A N 1
ATOM 750 C CA . ALA A 1 101 ? -10.896 -19.206 16.761 1.00 92.81 101 ALA A CA 1
ATOM 751 C C . ALA A 1 101 ? -11.159 -18.943 15.269 1.00 92.81 101 ALA A C 1
ATOM 753 O O . ALA A 1 101 ? -10.223 -18.696 14.511 1.00 92.81 101 ALA A O 1
ATOM 754 N N . GLY A 1 102 ? -12.430 -18.900 14.859 1.00 92.12 102 GLY A N 1
ATOM 755 C CA . GLY A 1 102 ? -12.802 -18.615 13.474 1.00 92.12 102 GLY A CA 1
ATOM 756 C C . GLY A 1 102 ? -12.392 -17.208 13.027 1.00 92.12 102 GLY A C 1
ATOM 757 O O . GLY A 1 102 ? -11.921 -17.047 11.906 1.00 92.12 102 GLY A O 1
ATOM 758 N N . ARG A 1 103 ? -12.439 -16.202 13.916 1.00 89.62 103 ARG A N 1
ATOM 759 C CA . ARG A 1 103 ? -11.904 -14.856 13.620 1.00 89.62 103 ARG A CA 1
ATOM 760 C C . ARG A 1 103 ? -10.416 -14.891 13.270 1.00 89.62 103 ARG A C 1
ATOM 762 O O . ARG A 1 103 ? -10.002 -14.233 12.321 1.00 89.62 103 ARG A O 1
ATOM 769 N N . ARG A 1 104 ? -9.620 -15.676 14.005 1.00 90.94 104 ARG A N 1
ATOM 770 C CA . ARG A 1 104 ? -8.185 -15.838 13.717 1.00 90.94 104 ARG A CA 1
ATOM 771 C C . ARG A 1 104 ? -7.963 -16.528 12.378 1.00 90.94 104 ARG A C 1
ATOM 773 O O . ARG A 1 104 ? -7.143 -16.059 11.601 1.00 90.94 104 ARG A O 1
ATOM 780 N N . VAL A 1 105 ? -8.721 -17.586 12.087 1.00 93.25 105 VAL A N 1
ATOM 781 C CA . VAL A 1 105 ? -8.646 -18.281 10.792 1.00 93.25 105 VAL A CA 1
ATOM 782 C C . VAL A 1 105 ? -8.965 -17.321 9.648 1.00 93.25 105 VAL A C 1
ATOM 784 O O . VAL A 1 105 ? -8.192 -17.234 8.703 1.00 93.25 105 VAL A O 1
ATOM 787 N N . VAL A 1 106 ? -10.039 -16.535 9.749 1.00 92.31 106 VAL A N 1
ATOM 788 C CA . VAL A 1 106 ? -10.401 -15.559 8.708 1.00 92.31 106 VAL A CA 1
ATOM 789 C C . VAL A 1 106 ? -9.336 -14.472 8.557 1.00 92.31 106 VAL A C 1
ATOM 791 O O . VAL A 1 106 ? -9.026 -14.083 7.434 1.00 92.31 106 VAL A O 1
ATOM 794 N N . ALA A 1 107 ? -8.736 -14.007 9.656 1.00 89.31 107 ALA A N 1
ATOM 795 C CA . ALA A 1 107 ? -7.633 -13.051 9.596 1.00 89.31 107 ALA A CA 1
ATOM 796 C C . ALA A 1 107 ? -6.398 -13.639 8.888 1.00 89.31 107 ALA A C 1
ATOM 798 O O . ALA A 1 107 ? -5.800 -12.966 8.050 1.00 89.31 107 ALA A O 1
ATOM 799 N N . LEU A 1 108 ? -6.053 -14.901 9.171 1.00 92.62 108 LEU A N 1
ATOM 800 C CA . LEU A 1 108 ? -4.961 -15.615 8.502 1.00 92.62 108 LEU A CA 1
ATOM 801 C C . LEU A 1 108 ? -5.255 -15.841 7.016 1.00 92.62 108 LEU A C 1
ATOM 803 O O . LEU A 1 108 ? -4.393 -15.595 6.179 1.00 92.62 108 LEU A O 1
ATOM 807 N N . LEU A 1 109 ? -6.479 -16.240 6.670 1.00 93.69 109 LEU A N 1
ATOM 808 C CA . LEU A 1 109 ? -6.895 -16.386 5.275 1.00 93.69 109 LEU A CA 1
ATOM 809 C C . LEU A 1 109 ? -6.877 -15.0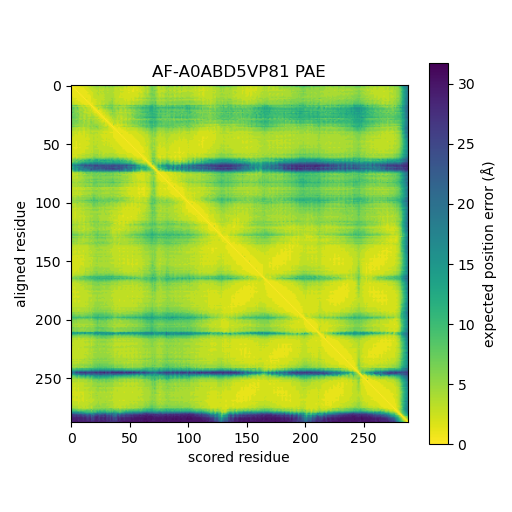44 4.539 1.00 93.69 109 LEU A C 1
ATOM 811 O O . LEU A 1 109 ? -6.457 -14.996 3.389 1.00 93.69 109 LEU A O 1
ATOM 815 N N . GLY A 1 110 ? -7.251 -13.950 5.208 1.00 91.50 110 GLY A N 1
ATOM 816 C CA . GLY A 1 110 ? -7.176 -12.594 4.661 1.00 91.50 110 GLY A CA 1
ATOM 817 C C . GLY A 1 110 ? -5.746 -12.102 4.406 1.00 91.50 110 GLY A C 1
ATOM 818 O O . GLY A 1 110 ? -5.552 -11.214 3.575 1.00 91.50 110 GLY A O 1
ATOM 819 N N . LEU A 1 111 ? -4.737 -12.697 5.053 1.00 91.44 111 LEU A N 1
ATOM 820 C CA . LEU A 1 111 ? -3.329 -12.413 4.769 1.00 91.44 111 LEU A CA 1
ATOM 821 C C . LEU A 1 111 ? -2.944 -12.855 3.350 1.00 91.44 111 LEU A C 1
ATOM 823 O O . LEU A 1 111 ? -2.132 -12.197 2.710 1.00 91.44 111 LEU A O 1
ATOM 827 N N . VAL A 1 112 ? -3.545 -13.935 2.841 1.00 93.25 112 VAL A N 1
ATOM 828 C CA . VAL A 1 112 ? -3.228 -14.488 1.518 1.00 93.25 112 VAL A CA 1
ATOM 829 C C . VAL A 1 112 ? -3.489 -13.474 0.398 1.00 93.25 112 VAL A C 1
ATOM 831 O O . VAL A 1 112 ? -2.530 -13.130 -0.292 1.00 93.25 112 VAL A O 1
ATOM 834 N N . PRO A 1 113 ? -4.707 -12.922 0.211 1.00 91.88 113 PRO A N 1
ATOM 835 C CA . PRO A 1 113 ? -4.931 -11.911 -0.815 1.00 91.88 113 PRO A CA 1
ATOM 836 C C . PRO A 1 113 ? -4.175 -10.607 -0.525 1.00 91.88 113 PRO A C 1
ATOM 838 O O . PRO A 1 113 ? -3.761 -9.934 -1.464 1.00 91.88 113 PRO A O 1
ATOM 841 N N . ALA A 1 114 ? -3.930 -10.263 0.746 1.00 88.56 114 ALA A N 1
ATOM 842 C CA . ALA A 1 114 ? -3.127 -9.091 1.099 1.00 88.56 114 ALA A CA 1
ATOM 843 C C . ALA A 1 114 ? -1.675 -9.220 0.614 1.00 88.56 114 ALA A C 1
ATOM 845 O O . ALA A 1 114 ? -1.155 -8.297 -0.009 1.00 88.56 114 ALA A O 1
ATOM 846 N N . LEU A 1 115 ? -1.035 -10.370 0.831 1.00 90.12 115 LEU A N 1
ATOM 847 C CA . LEU A 1 115 ? 0.313 -10.643 0.327 1.00 90.12 115 LEU A CA 1
ATOM 848 C C . LEU A 1 115 ? 0.319 -10.840 -1.187 1.00 90.12 115 LEU A C 1
ATOM 850 O O . LEU A 1 115 ? 1.235 -10.374 -1.858 1.00 90.12 115 LEU A O 1
ATOM 854 N N . ALA A 1 116 ? -0.728 -11.456 -1.740 1.00 91.06 116 ALA A N 1
ATOM 855 C CA . ALA A 1 116 ? -0.865 -11.669 -3.174 1.00 91.06 116 ALA A CA 1
ATOM 856 C C . ALA A 1 116 ? -0.966 -10.356 -3.969 1.00 91.06 116 ALA A C 1
ATOM 858 O O . ALA A 1 116 ? -0.758 -10.383 -5.177 1.00 91.06 116 ALA A O 1
ATOM 859 N N . THR A 1 117 ? -1.183 -9.196 -3.331 1.00 87.31 117 THR A N 1
ATOM 860 C CA . THR A 1 117 ? -1.051 -7.880 -3.993 1.00 87.31 117 THR A CA 1
ATOM 861 C C . THR A 1 117 ? 0.332 -7.641 -4.611 1.00 87.31 117 THR A C 1
ATOM 863 O O . THR A 1 117 ? 0.468 -6.811 -5.507 1.00 87.31 117 THR A O 1
ATOM 866 N N . VAL A 1 118 ? 1.342 -8.431 -4.224 1.00 91.62 118 VAL A N 1
ATOM 867 C CA . VAL A 1 118 ? 2.640 -8.519 -4.909 1.00 91.62 118 VAL A CA 1
ATOM 868 C C . VAL A 1 118 ? 2.522 -8.852 -6.407 1.00 91.62 118 VAL A C 1
ATOM 870 O O . VAL A 1 118 ? 3.455 -8.577 -7.163 1.00 91.62 118 VAL A O 1
ATOM 873 N N . TYR A 1 119 ? 1.384 -9.402 -6.858 1.00 89.94 119 TYR A N 1
ATOM 874 C CA . TYR A 1 119 ? 1.150 -9.801 -8.249 1.00 89.94 119 TYR A CA 1
ATOM 875 C C . TYR A 1 119 ? 1.463 -8.690 -9.255 1.00 89.94 119 TYR A C 1
ATOM 877 O O . TYR A 1 119 ? 1.963 -9.002 -10.327 1.00 89.94 119 TYR A O 1
ATOM 885 N N . THR A 1 120 ? 1.228 -7.414 -8.924 1.00 87.44 120 THR A N 1
ATOM 886 C CA . THR A 1 120 ? 1.497 -6.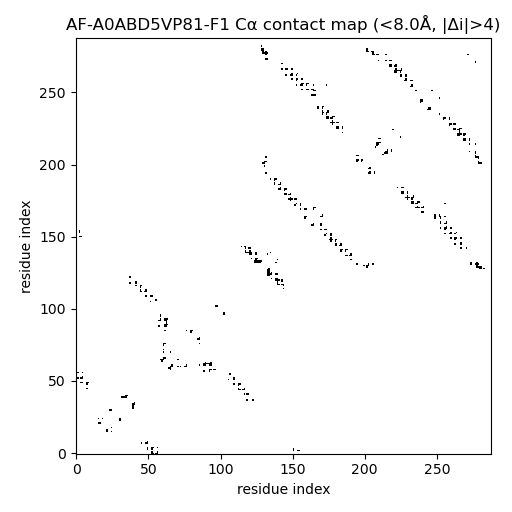302 -9.849 1.00 87.44 120 THR A CA 1
ATOM 887 C C . THR A 1 120 ? 2.981 -6.211 -10.208 1.00 87.44 120 THR A C 1
ATOM 889 O O . THR A 1 120 ? 3.333 -5.875 -11.334 1.00 87.44 120 THR A O 1
ATOM 892 N N . GLY A 1 121 ? 3.872 -6.545 -9.270 1.00 89.81 121 GLY A N 1
ATOM 893 C CA . GLY A 1 121 ? 5.301 -6.620 -9.565 1.00 89.81 121 GLY A CA 1
ATOM 894 C C . GLY A 1 121 ? 5.642 -7.816 -10.455 1.00 89.81 121 GLY A C 1
ATOM 895 O O . GLY A 1 121 ? 6.487 -7.694 -11.335 1.00 89.81 121 GLY A O 1
ATOM 896 N N . PHE A 1 122 ? 4.965 -8.953 -10.265 1.00 91.56 122 PHE A N 1
ATOM 897 C CA . PHE A 1 122 ? 5.152 -10.129 -11.118 1.00 91.56 122 PHE A CA 1
ATOM 898 C C . PHE A 1 122 ? 4.614 -9.920 -12.534 1.00 91.56 122 PHE A C 1
ATOM 900 O O . PHE A 1 122 ? 5.258 -10.344 -13.485 1.00 91.56 122 PHE A O 1
ATOM 907 N N . GLU A 1 123 ? 3.474 -9.247 -12.681 1.00 91.31 123 GLU A N 1
ATOM 908 C CA . GLU A 1 123 ? 2.889 -8.893 -13.975 1.00 91.31 123 GLU A CA 1
ATOM 909 C C . GLU A 1 123 ? 3.909 -8.151 -14.845 1.00 91.31 123 GLU A C 1
ATOM 911 O O . GLU A 1 123 ? 4.197 -8.588 -15.960 1.00 91.31 123 GLU A O 1
ATOM 916 N N . LEU A 1 124 ? 4.538 -7.108 -14.292 1.00 90.94 124 LEU A N 1
ATOM 917 C CA . LEU A 1 124 ? 5.609 -6.379 -14.973 1.00 90.94 124 LEU A CA 1
ATOM 918 C C . LEU A 1 124 ? 6.825 -7.272 -15.232 1.00 90.94 124 LEU A C 1
ATOM 920 O O . LEU A 1 124 ? 7.341 -7.291 -16.347 1.00 90.94 124 LEU A O 1
ATOM 924 N N . ALA A 1 125 ? 7.242 -8.061 -14.242 1.00 91.50 125 ALA A N 1
ATOM 925 C CA . ALA A 1 125 ? 8.435 -8.893 -14.354 1.00 91.50 125 ALA A CA 1
ATOM 926 C C . ALA A 1 125 ? 8.337 -10.057 -15.345 1.00 91.50 125 ALA A C 1
ATOM 928 O O . ALA A 1 125 ? 9.348 -10.685 -15.634 1.00 91.50 125 ALA A O 1
ATOM 929 N N . THR A 1 126 ? 7.157 -10.338 -15.902 1.00 89.56 126 THR A N 1
ATOM 930 C CA . THR A 1 126 ? 7.037 -11.298 -17.012 1.00 89.56 126 THR A CA 1
ATOM 931 C C . THR A 1 126 ? 7.362 -10.710 -18.385 1.00 89.56 126 THR A C 1
ATOM 933 O O . THR A 1 126 ? 7.500 -11.454 -19.359 1.00 89.56 126 THR A O 1
ATOM 936 N N . VAL A 1 127 ? 7.513 -9.388 -18.485 1.00 88.75 127 VAL A N 1
ATOM 937 C CA . VAL A 1 127 ? 7.810 -8.693 -19.740 1.00 88.75 127 VAL A CA 1
ATOM 938 C C . VAL A 1 127 ? 9.326 -8.623 -19.949 1.00 88.75 127 VAL A C 1
ATOM 940 O O . VAL A 1 127 ? 9.964 -7.597 -19.727 1.00 88.75 127 VAL A O 1
ATOM 943 N N . TRP A 1 128 ? 9.896 -9.727 -20.426 1.00 85.12 128 TRP A N 1
ATOM 944 C CA . TRP A 1 128 ? 11.334 -9.886 -20.691 1.00 85.12 128 TRP A CA 1
ATOM 945 C C . TRP A 1 128 ? 1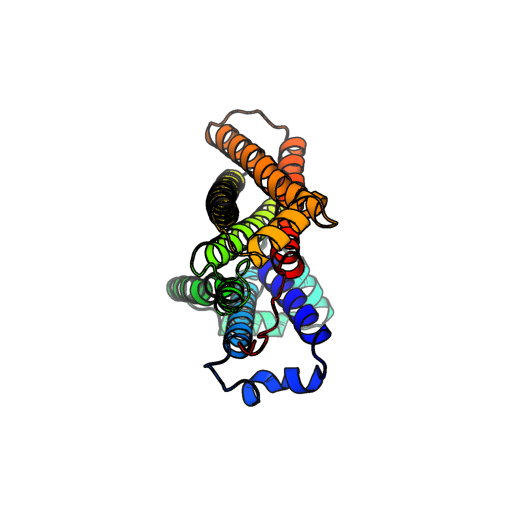1.901 -8.894 -21.724 1.00 85.12 128 TRP A C 1
ATOM 947 O O . TRP A 1 128 ? 13.096 -8.623 -21.749 1.00 85.12 128 TRP A O 1
ATOM 957 N N . THR A 1 129 ? 11.055 -8.302 -22.572 1.00 85.94 129 THR A N 1
ATOM 958 C CA . THR A 1 129 ? 11.473 -7.291 -23.560 1.00 85.94 129 THR A CA 1
ATOM 959 C C . THR A 1 129 ? 11.763 -5.919 -22.945 1.00 85.94 129 THR A C 1
ATOM 961 O O . THR A 1 129 ? 12.191 -5.008 -23.655 1.00 85.94 129 THR A O 1
ATOM 964 N N . VAL A 1 130 ? 11.490 -5.727 -21.652 1.00 90.19 130 VAL A N 1
ATOM 965 C CA . VAL A 1 130 ? 11.701 -4.463 -20.943 1.00 90.19 130 VAL A CA 1
ATOM 966 C C . VAL A 1 130 ? 12.663 -4.714 -19.779 1.00 90.19 130 VAL A C 1
ATOM 968 O O . VAL A 1 130 ? 12.219 -5.129 -18.710 1.00 90.19 130 VAL A O 1
ATOM 971 N N . PRO A 1 131 ? 13.972 -4.432 -19.935 1.00 88.06 131 PRO A N 1
ATOM 972 C CA . PRO A 1 131 ? 14.988 -4.767 -18.929 1.00 88.06 131 PRO A CA 1
ATOM 973 C C . PRO A 1 131 ? 14.743 -4.161 -17.542 1.00 88.06 131 PRO A C 1
ATOM 975 O O . PRO A 1 131 ? 15.118 -4.742 -16.525 1.00 88.06 131 PRO A O 1
ATOM 978 N N . LEU A 1 132 ? 14.088 -2.993 -17.491 1.00 90.38 132 LEU A N 1
ATOM 979 C CA . LEU A 1 132 ? 13.685 -2.360 -16.235 1.00 90.38 132 LEU A CA 1
ATOM 980 C C . LEU A 1 132 ? 12.630 -3.198 -15.494 1.00 90.38 132 LEU A C 1
ATOM 982 O O . LEU A 1 132 ? 12.582 -3.214 -14.271 1.00 90.38 132 LEU A O 1
ATOM 986 N N . TRP A 1 133 ? 11.765 -3.898 -16.219 1.00 93.38 133 TRP A N 1
ATOM 987 C CA . TRP A 1 133 ? 10.716 -4.712 -15.617 1.00 93.38 133 TRP A CA 1
ATOM 988 C C . TRP A 1 133 ? 11.168 -6.139 -15.351 1.00 93.38 133 TRP A C 1
ATOM 990 O O . TRP A 1 133 ? 10.730 -6.693 -14.348 1.00 93.38 133 TRP A O 1
ATOM 1000 N N . ASP A 1 134 ? 12.064 -6.691 -16.178 1.00 91.25 134 ASP A N 1
ATOM 1001 C CA . ASP A 1 134 ? 12.587 -8.065 -16.109 1.00 91.25 134 ASP A CA 1
ATOM 1002 C C . ASP A 1 134 ? 13.472 -8.323 -14.871 1.00 91.25 134 ASP A C 1
ATOM 1004 O O . ASP A 1 134 ? 14.683 -8.535 -14.924 1.00 91.25 134 ASP A O 1
ATOM 1008 N N . GLN A 1 135 ? 12.854 -8.225 -13.699 1.00 92.12 135 GLN A N 1
ATOM 1009 C CA . GLN A 1 135 ? 13.461 -8.384 -12.387 1.00 92.12 135 GLN A CA 1
ATOM 1010 C C . GLN A 1 135 ? 12.519 -9.238 -11.531 1.00 92.12 135 GLN A C 1
ATOM 1012 O O . GLN A 1 135 ? 11.826 -8.712 -10.652 1.00 92.12 135 GLN A O 1
ATOM 1017 N N . PRO A 1 136 ? 12.493 -10.569 -11.750 1.00 92.25 136 PRO A N 1
ATOM 1018 C CA . PRO A 1 136 ? 11.466 -11.475 -11.219 1.00 92.25 136 PRO A CA 1
ATOM 1019 C C . PRO A 1 136 ? 11.425 -11.570 -9.692 1.00 92.25 136 PRO A C 1
ATOM 1021 O O . PRO A 1 136 ? 10.457 -12.077 -9.133 1.00 92.25 136 PRO A O 1
ATOM 1024 N N . VAL A 1 137 ? 12.462 -11.086 -9.007 1.00 94.06 137 VAL A N 1
ATOM 1025 C CA . VAL A 1 137 ? 12.555 -11.101 -7.543 1.00 94.06 137 VAL A CA 1
ATOM 1026 C C . VAL A 1 137 ? 12.535 -9.685 -6.975 1.00 94.06 137 VAL A C 1
ATOM 1028 O O . VAL A 1 137 ? 11.721 -9.372 -6.110 1.00 94.06 137 VAL A O 1
ATOM 1031 N N . LEU A 1 138 ? 13.410 -8.805 -7.467 1.00 95.50 138 LEU A N 1
ATOM 1032 C CA . LEU A 1 138 ? 13.627 -7.488 -6.862 1.00 95.50 138 LEU A CA 1
ATOM 1033 C C . LEU A 1 138 ? 12.423 -6.560 -7.035 1.00 95.50 138 LEU A C 1
ATOM 1035 O O . LEU A 1 138 ? 12.043 -5.868 -6.089 1.00 95.50 138 LEU A O 1
ATOM 1039 N N . LEU A 1 139 ? 11.791 -6.570 -8.212 1.00 94.50 139 LEU A N 1
ATOM 1040 C CA . LEU A 1 139 ? 10.664 -5.686 -8.475 1.00 94.50 139 LEU A CA 1
ATOM 1041 C C . LEU A 1 139 ? 9.426 -6.079 -7.644 1.00 94.50 139 LEU A C 1
ATOM 1043 O O . LEU A 1 139 ? 8.943 -5.220 -6.897 1.00 94.50 139 LEU A O 1
ATOM 1047 N N . PRO A 1 140 ? 8.966 -7.350 -7.642 1.00 95.31 140 PRO A N 1
ATOM 1048 C CA . PRO A 1 140 ? 7.890 -7.786 -6.753 1.00 95.31 140 PRO A CA 1
ATOM 1049 C C . PRO A 1 140 ? 8.168 -7.495 -5.274 1.00 95.31 140 PRO A C 1
ATOM 1051 O O . PRO A 1 140 ? 7.307 -6.941 -4.586 1.00 95.31 140 PRO A O 1
ATOM 1054 N N . LEU A 1 141 ? 9.381 -7.783 -4.786 1.00 95.25 141 LEU A N 1
ATOM 1055 C CA . LEU A 1 141 ? 9.745 -7.515 -3.391 1.00 95.25 141 LEU A CA 1
ATOM 1056 C C . LEU A 1 141 ? 9.696 -6.022 -3.047 1.00 95.25 141 LEU A C 1
ATOM 1058 O O . LEU A 1 141 ? 9.175 -5.662 -1.991 1.00 95.25 141 LEU A O 1
ATOM 1062 N N . SER A 1 142 ? 10.171 -5.145 -3.935 1.00 95.62 142 SER A N 1
ATOM 1063 C CA . SER A 1 142 ? 10.117 -3.695 -3.713 1.00 95.62 142 SER A CA 1
ATOM 1064 C C . SER A 1 142 ? 8.676 -3.162 -3.664 1.00 95.62 142 SER A C 1
ATOM 1066 O O . SER A 1 142 ? 8.346 -2.301 -2.841 1.00 95.62 142 SER A O 1
ATOM 1068 N N . PHE A 1 143 ? 7.780 -3.705 -4.494 1.00 95.81 143 PHE A N 1
ATOM 1069 C CA . PHE A 1 143 ? 6.368 -3.317 -4.524 1.00 95.81 143 PHE A CA 1
ATOM 1070 C C . PHE A 1 143 ? 5.617 -3.811 -3.288 1.00 95.81 143 PHE A C 1
ATOM 1072 O O . PHE A 1 143 ? 4.824 -3.052 -2.719 1.00 95.81 143 PHE A O 1
ATOM 1079 N N . LEU A 1 144 ? 5.905 -5.038 -2.847 1.00 95.06 144 LEU A N 1
ATOM 1080 C CA . LEU A 1 144 ? 5.353 -5.604 -1.621 1.00 95.06 144 LEU A CA 1
ATOM 1081 C C . LEU A 1 144 ? 5.835 -4.828 -0.391 1.00 95.06 144 LEU A C 1
ATOM 1083 O O . LEU A 1 144 ? 5.012 -4.372 0.400 1.00 95.06 144 LEU A O 1
ATOM 1087 N N . GLY A 1 145 ? 7.149 -4.630 -0.254 1.00 96.12 145 GLY A N 1
ATOM 1088 C CA . GLY A 1 145 ? 7.750 -3.918 0.875 1.00 96.12 145 GLY A CA 1
ATOM 1089 C C . GLY A 1 145 ? 7.231 -2.486 1.002 1.00 96.12 145 GLY A C 1
ATOM 1090 O O . GLY A 1 145 ? 6.714 -2.111 2.057 1.00 96.12 145 GLY A O 1
ATOM 1091 N N . SER A 1 146 ? 7.267 -1.715 -0.092 1.00 96.94 146 SER A N 1
ATOM 1092 C CA . SER A 1 146 ? 6.738 -0.341 -0.115 1.00 96.94 146 SER A CA 1
ATOM 1093 C C . SER A 1 146 ? 5.225 -0.286 0.121 1.00 96.94 146 SER A C 1
ATOM 1095 O O . SER A 1 146 ? 4.747 0.561 0.874 1.00 96.94 146 SER A O 1
ATOM 1097 N N . GLY A 1 147 ? 4.454 -1.203 -0.475 1.00 95.12 147 GLY A N 1
ATOM 1098 C CA . GLY A 1 147 ? 2.998 -1.258 -0.315 1.00 95.12 147 GLY A CA 1
ATOM 1099 C C . GLY A 1 147 ? 2.574 -1.568 1.121 1.00 95.12 147 GLY A C 1
ATOM 1100 O O . GLY A 1 147 ? 1.719 -0.874 1.677 1.00 95.12 147 GLY A O 1
ATOM 1101 N N . LEU A 1 148 ? 3.209 -2.564 1.748 1.00 95.06 148 LEU A N 1
ATOM 1102 C CA . LEU A 1 148 ? 2.978 -2.902 3.153 1.00 95.06 148 LEU A CA 1
ATOM 1103 C C . LEU A 1 148 ? 3.401 -1.756 4.076 1.00 95.06 148 LEU A C 1
ATOM 1105 O O . LEU A 1 148 ? 2.636 -1.393 4.971 1.00 95.06 148 LEU A O 1
ATOM 1109 N N . ALA A 1 149 ? 4.571 -1.152 3.838 1.00 97.06 149 ALA A N 1
ATOM 1110 C CA . ALA A 1 149 ? 5.043 -0.012 4.620 1.00 97.06 149 ALA A CA 1
ATOM 1111 C C . ALA A 1 149 ? 4.045 1.152 4.568 1.00 97.06 149 ALA A C 1
ATOM 1113 O O . ALA A 1 149 ? 3.666 1.666 5.617 1.00 97.06 149 ALA A O 1
ATOM 1114 N N . ALA A 1 150 ? 3.554 1.519 3.379 1.00 97.00 150 ALA A N 1
ATOM 1115 C CA . ALA A 1 150 ? 2.552 2.570 3.214 1.00 97.00 150 ALA A CA 1
ATOM 1116 C C . ALA A 1 150 ? 1.227 2.237 3.913 1.00 97.00 150 ALA A C 1
ATOM 1118 O O . ALA A 1 150 ? 0.688 3.074 4.636 1.00 97.00 150 ALA A O 1
ATOM 1119 N N . GLY A 1 151 ? 0.716 1.012 3.756 1.00 94.75 151 GLY A N 1
ATOM 1120 C CA . GLY A 1 151 ? -0.536 0.594 4.390 1.00 94.75 151 GLY A CA 1
ATOM 1121 C C . GLY A 1 151 ? -0.473 0.629 5.920 1.00 94.75 151 GLY A C 1
ATOM 1122 O O . GLY A 1 151 ? -1.379 1.161 6.570 1.00 94.75 151 GLY A O 1
ATOM 1123 N N . VAL A 1 152 ? 0.611 0.107 6.504 1.00 95.75 152 VAL A N 1
ATOM 1124 C CA . VAL A 1 152 ? 0.824 0.138 7.959 1.00 95.75 152 VAL A CA 1
ATOM 1125 C C . VAL A 1 152 ? 1.085 1.569 8.435 1.00 95.75 152 VAL A C 1
ATOM 1127 O O . VAL A 1 152 ? 0.509 1.970 9.445 1.00 95.75 152 VAL A O 1
ATOM 1130 N N . ALA A 1 153 ? 1.863 2.368 7.697 1.00 97.25 153 ALA A N 1
ATOM 1131 C CA . ALA A 1 153 ? 2.110 3.770 8.030 1.00 97.25 153 ALA A CA 1
ATOM 1132 C C . ALA A 1 153 ? 0.807 4.575 8.095 1.00 97.25 153 ALA A C 1
ATOM 1134 O O . ALA A 1 153 ? 0.591 5.281 9.072 1.00 97.25 153 ALA A O 1
ATOM 1135 N N . VAL A 1 154 ? -0.107 4.412 7.131 1.00 97.06 154 VAL A N 1
ATOM 1136 C CA . VAL A 1 154 ? -1.421 5.082 7.161 1.00 97.06 154 VAL A CA 1
ATOM 1137 C C . VAL A 1 154 ? -2.225 4.680 8.394 1.00 97.06 154 VAL A C 1
ATOM 1139 O O . VAL A 1 154 ? -2.805 5.544 9.051 1.00 97.06 154 VAL A O 1
ATOM 1142 N N . ALA A 1 155 ? -2.244 3.391 8.744 1.00 94.38 155 ALA A N 1
ATOM 1143 C CA . ALA A 1 155 ? -2.927 2.937 9.952 1.00 94.38 155 ALA A CA 1
ATOM 1144 C C . ALA A 1 155 ? -2.323 3.577 11.215 1.00 94.38 155 ALA A C 1
ATOM 1146 O O . ALA A 1 155 ? -3.059 4.130 12.028 1.00 94.38 155 ALA A O 1
ATOM 1147 N N . VAL A 1 156 ? -0.993 3.571 11.341 1.00 94.62 156 VAL A N 1
ATOM 1148 C CA . VAL A 1 156 ? -0.266 4.162 12.475 1.00 94.62 156 VAL A CA 1
ATOM 1149 C C . VAL A 1 156 ? -0.462 5.676 12.551 1.00 94.62 156 VAL A C 1
ATOM 1151 O O . VAL A 1 156 ? -0.751 6.197 13.626 1.00 94.62 156 VAL A O 1
ATOM 1154 N N . GLY A 1 157 ? -0.336 6.385 11.430 1.00 94.75 157 GLY A N 1
ATOM 1155 C CA . GLY A 1 157 ? -0.498 7.833 11.350 1.00 94.75 157 GLY A CA 1
ATOM 1156 C C . GLY A 1 157 ? -1.906 8.273 11.739 1.00 94.75 157 GLY A C 1
ATOM 1157 O O . GLY A 1 157 ? -2.057 9.191 12.542 1.00 94.75 157 GLY A O 1
ATOM 1158 N N . LEU A 1 158 ? -2.941 7.579 11.254 1.00 93.06 158 LEU A N 1
ATOM 1159 C CA . LEU A 1 158 ? -4.324 7.858 11.651 1.00 93.06 158 LEU A CA 1
ATOM 1160 C C . LEU A 1 158 ? -4.559 7.563 13.135 1.00 93.06 158 LEU A C 1
ATOM 1162 O O . LEU A 1 158 ? -5.146 8.393 13.829 1.00 93.06 158 LEU A O 1
ATOM 1166 N N . THR A 1 159 ? -4.059 6.438 13.653 1.00 91.19 159 THR A N 1
ATOM 1167 C CA . THR A 1 159 ? -4.119 6.153 15.095 1.00 91.19 159 THR A CA 1
ATOM 1168 C C . THR A 1 159 ? -3.420 7.249 15.903 1.00 91.19 159 THR A C 1
ATOM 1170 O O . THR A 1 159 ? -3.966 7.723 16.894 1.00 91.19 159 THR A O 1
ATOM 1173 N N . ALA A 1 160 ? -2.265 7.743 15.456 1.00 91.50 160 ALA A N 1
ATOM 1174 C CA . ALA A 1 160 ? -1.551 8.822 16.133 1.00 91.50 160 ALA A CA 1
ATOM 1175 C C . ALA A 1 160 ? -2.298 10.166 16.118 1.00 91.50 160 ALA A C 1
ATOM 1177 O O . ALA A 1 160 ? -2.115 10.969 17.036 1.00 91.50 160 ALA A O 1
ATOM 1178 N N . VAL A 1 161 ? -3.127 10.420 15.100 1.00 91.75 161 VAL A N 1
ATOM 1179 C CA . VAL A 1 161 ? -3.993 11.608 15.021 1.00 91.75 161 VAL A CA 1
ATOM 1180 C C . VAL A 1 161 ? -5.166 11.501 15.993 1.00 91.75 161 VAL A C 1
ATOM 1182 O O . VAL A 1 161 ? -5.455 12.467 16.697 1.00 91.75 161 VAL A O 1
ATOM 1185 N N . PHE A 1 162 ? -5.835 10.346 16.050 1.00 88.50 162 PHE A N 1
ATOM 1186 C CA . PHE A 1 162 ? -7.059 10.187 16.843 1.00 88.50 162 PHE A CA 1
ATOM 1187 C C . PHE A 1 162 ? -6.804 9.810 18.306 1.00 88.50 162 PHE A C 1
ATOM 1189 O O . PHE A 1 162 ? -7.465 10.330 19.202 1.00 88.50 162 PHE A O 1
ATOM 1196 N N . GLU A 1 163 ? -5.846 8.923 18.561 1.00 85.50 163 GLU A N 1
ATOM 1197 C CA . GLU A 1 163 ? -5.559 8.373 19.893 1.00 85.50 163 GLU A CA 1
ATOM 1198 C C . GLU A 1 163 ? -4.290 9.000 20.498 1.00 85.50 163 GLU A C 1
ATOM 1200 O O . GLU A 1 163 ? -4.166 9.157 21.715 1.00 85.50 163 GLU A O 1
ATOM 1205 N N . GLY A 1 164 ? -3.379 9.487 19.653 1.00 85.81 164 GLY A N 1
ATOM 1206 C CA . GLY A 1 164 ? -2.097 10.061 20.058 1.00 85.81 164 GLY A CA 1
ATOM 1207 C C . GLY A 1 164 ? -0.923 9.105 19.845 1.00 85.81 164 GLY A C 1
ATOM 1208 O O . GLY A 1 164 ? -1.083 7.903 19.650 1.00 85.81 164 GLY A O 1
ATOM 1209 N N . ALA A 1 165 ? 0.289 9.655 19.892 1.00 88.19 165 ALA A N 1
ATOM 1210 C CA . ALA A 1 165 ? 1.523 8.920 19.610 1.00 88.19 165 ALA A CA 1
ATOM 1211 C C . ALA A 1 165 ? 2.111 8.167 20.824 1.00 88.19 165 ALA A C 1
ATOM 1213 O O . ALA A 1 165 ? 3.180 7.573 20.719 1.00 88.19 165 ALA A O 1
ATOM 1214 N N . ASP A 1 166 ? 1.455 8.202 21.987 1.00 86.50 166 ASP A N 1
ATOM 1215 C CA . ASP A 1 166 ? 2.054 7.749 23.252 1.00 86.50 166 ASP A CA 1
ATOM 1216 C C . ASP A 1 166 ? 1.973 6.233 23.484 1.00 86.50 166 ASP A C 1
ATOM 1218 O O . ASP A 1 166 ? 2.609 5.701 24.393 1.00 86.50 166 ASP A O 1
ATOM 1222 N N . SER A 1 167 ? 1.219 5.517 22.652 1.00 87.38 167 SER A N 1
ATOM 1223 C CA . SER A 1 167 ? 1.028 4.076 22.795 1.00 87.38 167 SER A CA 1
ATOM 1224 C C . SER A 1 167 ? 2.279 3.276 22.415 1.00 87.38 167 SER A C 1
ATOM 1226 O O . SER A 1 167 ? 2.879 3.470 21.354 1.00 87.38 167 SER A O 1
ATOM 1228 N N . ARG A 1 168 ? 2.616 2.271 23.234 1.00 89.75 168 ARG A N 1
ATOM 1229 C CA . ARG A 1 168 ? 3.656 1.276 22.914 1.00 89.75 168 ARG A CA 1
ATOM 1230 C C . ARG A 1 168 ? 3.360 0.545 21.601 1.00 89.75 168 ARG A C 1
ATOM 1232 O O . ARG A 1 168 ? 4.283 0.240 20.851 1.00 89.75 168 ARG A O 1
ATOM 1239 N N . THR A 1 169 ? 2.086 0.304 21.300 1.00 90.69 169 THR A N 1
ATOM 1240 C CA . THR A 1 169 ? 1.648 -0.334 20.053 1.00 90.69 169 THR A CA 1
ATOM 1241 C C . THR A 1 169 ? 1.973 0.539 18.841 1.00 90.69 169 THR A C 1
ATOM 1243 O O . THR A 1 169 ? 2.489 0.036 17.847 1.00 90.69 169 THR A O 1
ATOM 1246 N N . VAL A 1 170 ? 1.759 1.856 18.943 1.00 93.00 170 VAL A N 1
ATOM 1247 C CA . VAL A 1 170 ? 2.134 2.821 17.895 1.00 93.00 170 VAL A CA 1
ATOM 1248 C C . VAL A 1 170 ? 3.645 2.794 17.651 1.00 93.00 170 VAL A C 1
ATOM 1250 O O . VAL A 1 170 ? 4.072 2.732 16.499 1.00 93.00 170 VAL A O 1
ATOM 1253 N N . ALA A 1 171 ? 4.460 2.751 18.710 1.00 93.38 171 ALA A N 1
ATOM 1254 C CA . ALA A 1 171 ? 5.915 2.632 18.587 1.00 93.38 171 ALA A CA 1
ATOM 1255 C C . ALA A 1 171 ? 6.348 1.314 17.915 1.00 93.38 171 ALA A C 1
ATOM 1257 O O . ALA A 1 171 ? 7.178 1.333 17.008 1.00 93.38 171 ALA A O 1
ATOM 1258 N N . GLN A 1 172 ? 5.753 0.179 18.296 1.00 95.25 172 GLN A N 1
ATOM 1259 C CA . GLN A 1 172 ? 6.056 -1.126 17.694 1.00 95.25 172 GLN A CA 1
ATOM 1260 C C . GLN A 1 172 ? 5.735 -1.160 16.196 1.00 95.25 172 GLN A C 1
ATOM 1262 O O . GLN A 1 172 ? 6.593 -1.530 15.396 1.00 95.25 172 GLN A O 1
ATOM 1267 N N . TYR A 1 173 ? 4.533 -0.730 15.799 1.00 96.44 173 TYR A N 1
ATOM 1268 C CA . TYR A 1 173 ? 4.161 -0.702 14.382 1.00 96.44 173 TYR A CA 1
ATOM 1269 C C . TYR A 1 173 ? 4.960 0.338 13.586 1.00 96.44 173 TYR A C 1
ATOM 1271 O O . TYR A 1 173 ? 5.276 0.084 12.427 1.00 96.44 173 TYR A O 1
ATOM 1279 N N . SER A 1 174 ? 5.368 1.454 14.200 1.00 96.81 174 SER A N 1
ATOM 1280 C CA . SER A 1 174 ? 6.309 2.402 13.578 1.00 96.81 174 SER A CA 1
ATOM 1281 C C . SER A 1 174 ? 7.660 1.742 13.283 1.00 96.81 174 SER A C 1
ATOM 1283 O O . SER A 1 174 ? 8.205 1.915 12.195 1.00 96.81 174 SER A O 1
ATOM 1285 N N . GLY A 1 175 ? 8.168 0.925 14.212 1.00 97.12 175 GLY A N 1
ATOM 1286 C CA . GLY A 1 175 ? 9.377 0.127 14.003 1.00 97.12 175 GLY A CA 1
ATOM 1287 C C . GLY A 1 175 ? 9.227 -0.889 12.867 1.00 97.12 175 GLY A C 1
ATOM 1288 O O . GLY A 1 175 ? 10.123 -1.011 12.036 1.00 97.12 175 GLY A O 1
ATOM 1289 N N . VAL A 1 176 ? 8.075 -1.564 12.769 1.00 97.75 176 VAL A N 1
ATOM 1290 C CA . VAL A 1 176 ? 7.772 -2.473 11.644 1.00 97.75 176 VAL A CA 1
ATOM 1291 C C . VAL A 1 176 ? 7.805 -1.728 10.308 1.00 97.75 176 VAL A C 1
ATOM 1293 O O . VAL A 1 176 ? 8.427 -2.210 9.363 1.00 97.75 176 VAL A O 1
ATOM 1296 N N . VAL A 1 177 ? 7.192 -0.539 10.227 1.00 98.25 177 VAL A N 1
ATOM 1297 C CA . VAL A 1 177 ? 7.257 0.303 9.020 1.00 98.25 177 VAL A CA 1
ATOM 1298 C C . VAL A 1 177 ? 8.709 0.636 8.682 1.00 98.25 177 VAL A C 1
ATOM 1300 O O . VAL A 1 177 ? 9.114 0.448 7.540 1.00 98.25 177 VAL A O 1
ATOM 1303 N N . ALA A 1 178 ? 9.515 1.058 9.660 1.00 98.31 178 ALA A N 1
ATOM 1304 C CA . ALA A 1 178 ? 10.922 1.378 9.430 1.00 98.31 178 ALA A CA 1
ATOM 1305 C C . ALA A 1 178 ? 11.709 0.187 8.853 1.00 98.31 178 ALA A C 1
ATOM 1307 O O . ALA A 1 178 ? 12.439 0.353 7.877 1.00 98.31 178 ALA A O 1
ATOM 1308 N N . VAL A 1 179 ? 11.516 -1.021 9.392 1.00 98.19 179 VAL A N 1
ATOM 1309 C CA . VAL A 1 179 ? 12.160 -2.245 8.881 1.00 98.19 179 VAL A CA 1
ATOM 1310 C C . VAL A 1 179 ? 11.738 -2.545 7.440 1.00 98.19 179 VAL A C 1
ATOM 1312 O O . VAL A 1 179 ? 12.592 -2.844 6.605 1.00 98.19 179 VAL A O 1
ATOM 1315 N N . LEU A 1 180 ? 10.445 -2.419 7.118 1.00 98.06 180 LEU A N 1
ATOM 1316 C CA . LEU A 1 180 ? 9.949 -2.608 5.749 1.00 98.06 180 LEU A CA 1
ATOM 1317 C C . LEU A 1 180 ? 10.559 -1.590 4.774 1.00 98.06 180 LEU A C 1
ATOM 1319 O O . LEU A 1 180 ? 10.915 -1.952 3.650 1.00 98.06 180 LEU A O 1
ATOM 1323 N N . LEU A 1 181 ? 10.722 -0.333 5.199 1.00 98.50 181 LEU A N 1
ATOM 1324 C CA . LEU A 1 181 ? 11.353 0.713 4.391 1.00 98.50 181 LEU A CA 1
ATOM 1325 C C . LEU A 1 181 ? 12.840 0.436 4.159 1.00 98.50 181 LEU A C 1
ATOM 1327 O O . LEU A 1 181 ? 13.297 0.539 3.023 1.00 98.50 181 LEU A O 1
ATOM 1331 N N . VAL A 1 182 ? 13.579 0.024 5.193 1.00 98.44 182 VAL A N 1
ATOM 1332 C CA . VAL A 1 182 ? 14.994 -0.367 5.065 1.00 98.44 182 VAL A CA 1
ATOM 1333 C C . VAL A 1 182 ? 15.143 -1.555 4.115 1.00 98.44 182 VAL A C 1
ATOM 1335 O O . VAL A 1 182 ? 15.975 -1.511 3.211 1.00 98.44 182 VAL A O 1
ATOM 1338 N N . GLY A 1 183 ? 14.305 -2.587 4.251 1.00 98.00 183 GLY A N 1
ATOM 1339 C CA . GLY A 1 183 ? 14.307 -3.732 3.335 1.00 98.00 183 GLY A CA 1
ATOM 1340 C C . GLY A 1 183 ? 13.974 -3.336 1.891 1.00 98.00 183 GLY A C 1
ATOM 1341 O O . GLY A 1 183 ? 14.603 -3.819 0.947 1.00 98.00 183 GLY A O 1
ATOM 1342 N N . THR A 1 184 ? 13.035 -2.403 1.710 1.00 98.12 184 THR A N 1
ATOM 1343 C CA . THR A 1 184 ? 12.689 -1.854 0.390 1.00 98.12 184 THR A CA 1
ATOM 1344 C C . THR A 1 184 ? 13.865 -1.083 -0.209 1.00 98.12 184 THR A C 1
ATOM 1346 O O . THR A 1 184 ? 14.217 -1.322 -1.360 1.00 98.12 184 THR A O 1
ATOM 1349 N N . LEU A 1 185 ? 14.521 -0.214 0.565 1.00 98.31 185 LEU A N 1
ATOM 1350 C CA . LEU A 1 185 ? 15.708 0.533 0.137 1.00 98.31 185 LEU A CA 1
ATOM 1351 C C . LEU A 1 185 ? 16.870 -0.393 -0.228 1.00 98.31 185 LEU A C 1
ATOM 1353 O O . LEU A 1 185 ? 17.507 -0.181 -1.254 1.00 98.31 185 LEU A O 1
ATOM 1357 N N . ALA A 1 186 ? 17.115 -1.442 0.560 1.00 98.06 186 ALA A N 1
ATOM 1358 C CA . ALA A 1 186 ? 18.133 -2.441 0.250 1.00 98.06 186 ALA A CA 1
ATOM 1359 C C . ALA A 1 186 ? 17.823 -3.163 -1.072 1.00 98.06 186 ALA A C 1
ATOM 1361 O O . ALA A 1 186 ? 18.694 -3.288 -1.932 1.00 98.06 186 ALA A O 1
ATOM 1362 N N . THR A 1 187 ? 16.565 -3.566 -1.272 1.00 97.62 187 THR A N 1
ATOM 1363 C CA . THR A 1 187 ? 16.109 -4.202 -2.519 1.00 97.62 187 THR A CA 1
ATOM 1364 C C . THR A 1 187 ? 16.286 -3.265 -3.716 1.00 97.62 187 THR A C 1
ATOM 1366 O O . THR A 1 187 ? 16.801 -3.687 -4.750 1.00 97.62 187 THR A O 1
ATOM 1369 N N . LEU A 1 188 ? 15.920 -1.986 -3.571 1.00 97.00 188 LEU A N 1
ATOM 1370 C CA . LEU A 1 188 ? 16.104 -0.965 -4.606 1.00 97.00 188 LEU A CA 1
ATOM 1371 C C . LEU A 1 188 ? 17.584 -0.666 -4.876 1.00 97.00 188 LEU A C 1
ATOM 1373 O O . LEU A 1 188 ? 17.953 -0.443 -6.024 1.00 97.00 188 LEU A O 1
ATOM 1377 N N . GLY A 1 189 ? 18.439 -0.710 -3.854 1.00 96.94 189 GLY A N 1
ATOM 1378 C CA . GLY A 1 189 ? 19.886 -0.574 -4.008 1.00 96.94 189 GLY A CA 1
ATOM 1379 C C . GLY A 1 189 ? 20.477 -1.704 -4.850 1.00 96.94 189 GLY A C 1
ATOM 1380 O O . GLY A 1 189 ? 21.198 -1.437 -5.807 1.00 96.94 189 GLY A O 1
ATOM 1381 N N . VAL A 1 190 ? 20.112 -2.958 -4.559 1.00 97.44 190 VAL A N 1
ATOM 1382 C CA . VAL A 1 190 ? 20.533 -4.125 -5.363 1.00 97.44 190 VAL A CA 1
ATOM 1383 C C . VAL A 1 190 ? 19.966 -4.060 -6.783 1.00 97.44 190 VAL A C 1
ATOM 1385 O O . VAL A 1 190 ? 20.639 -4.409 -7.750 1.00 97.44 190 VAL A O 1
ATOM 1388 N N . TYR A 1 191 ? 18.724 -3.607 -6.927 1.00 94.75 191 TYR A N 1
ATOM 1389 C CA . TYR A 1 191 ? 18.105 -3.390 -8.230 1.00 94.75 191 TYR A CA 1
ATOM 1390 C C . TYR A 1 191 ? 18.883 -2.350 -9.048 1.00 94.75 191 TYR A C 1
ATOM 1392 O O . TYR A 1 191 ? 19.220 -2.599 -10.203 1.00 94.75 191 TYR A O 1
ATOM 1400 N N . TRP A 1 192 ? 19.255 -1.229 -8.430 1.00 94.62 192 TRP A N 1
ATOM 1401 C CA . TRP A 1 192 ? 20.022 -0.169 -9.076 1.00 94.62 192 TRP A CA 1
ATOM 1402 C C . TRP A 1 192 ? 21.417 -0.626 -9.514 1.00 94.62 192 TRP A C 1
ATOM 1404 O O . TRP A 1 192 ? 21.833 -0.344 -10.637 1.00 94.62 192 TRP A O 1
ATOM 1414 N N . THR A 1 193 ? 22.133 -1.372 -8.667 1.00 95.06 193 THR A N 1
ATOM 1415 C CA . THR A 1 193 ? 23.470 -1.878 -9.016 1.00 95.06 193 THR A CA 1
ATOM 1416 C C . THR A 1 193 ? 23.426 -2.872 -10.172 1.00 95.06 193 THR A C 1
ATOM 1418 O O . THR A 1 193 ? 24.298 -2.827 -11.037 1.00 95.06 193 THR A O 1
ATOM 1421 N N . ARG A 1 194 ? 22.393 -3.723 -10.248 1.00 93.56 194 ARG A N 1
ATOM 1422 C CA . ARG A 1 194 ? 22.2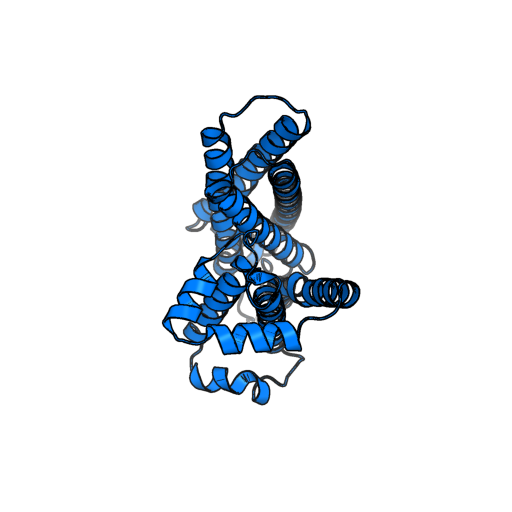01 -4.640 -11.384 1.00 93.56 194 ARG A CA 1
ATOM 1423 C C . ARG A 1 194 ? 21.939 -3.911 -12.694 1.00 93.56 194 ARG A C 1
ATOM 1425 O O . ARG A 1 194 ? 22.492 -4.305 -13.714 1.00 93.56 194 ARG A O 1
ATOM 1432 N N . LEU A 1 195 ? 21.130 -2.852 -12.669 1.00 91.00 195 LEU A N 1
ATOM 1433 C CA . LEU A 1 195 ? 20.900 -2.038 -13.863 1.00 91.00 195 LEU A CA 1
ATOM 1434 C C . LEU A 1 195 ? 22.187 -1.344 -14.319 1.00 91.00 195 LEU A C 1
ATOM 1436 O O . LEU A 1 195 ? 22.474 -1.330 -15.511 1.00 91.00 195 LEU A O 1
ATOM 1440 N N . GLY A 1 196 ? 22.984 -0.823 -13.383 1.00 90.12 196 GLY A N 1
ATOM 1441 C CA . GLY A 1 196 ? 24.262 -0.177 -13.698 1.00 90.12 196 GLY A CA 1
ATOM 1442 C C . GLY A 1 196 ? 25.330 -1.122 -14.259 1.00 90.12 196 GLY A C 1
ATOM 1443 O O . GLY A 1 196 ? 26.230 -0.664 -14.951 1.00 90.12 196 GLY A O 1
ATOM 1444 N N . ALA A 1 197 ? 25.227 -2.425 -13.987 1.00 91.12 197 ALA A N 1
ATOM 1445 C CA . ALA A 1 197 ? 26.136 -3.446 -14.509 1.00 91.12 197 ALA A CA 1
ATOM 1446 C C . ALA A 1 197 ? 25.687 -4.051 -15.855 1.00 91.12 197 ALA A C 1
ATOM 1448 O O . ALA A 1 197 ? 26.353 -4.942 -16.374 1.00 91.12 197 ALA A O 1
ATOM 1449 N N . SER A 1 198 ? 24.537 -3.635 -16.394 1.00 87.56 198 SER A N 1
ATOM 1450 C CA . SER A 1 198 ? 23.978 -4.185 -17.631 1.00 87.56 198 SER A CA 1
ATOM 1451 C C . SER A 1 198 ? 24.395 -3.360 -18.848 1.00 87.56 198 SER A C 1
ATOM 1453 O O . SER A 1 198 ? 24.028 -2.192 -18.950 1.00 87.56 198 SER A O 1
ATOM 1455 N N . ASP A 1 199 ? 24.971 -4.018 -19.853 1.00 86.31 199 ASP A N 1
ATOM 1456 C CA . ASP A 1 199 ? 25.376 -3.392 -21.123 1.00 86.31 199 ASP A CA 1
ATOM 1457 C C . ASP A 1 199 ? 24.231 -3.222 -22.142 1.00 86.31 199 ASP A C 1
ATOM 1459 O O . ASP A 1 199 ? 24.437 -2.753 -23.262 1.00 86.31 199 ASP A O 1
ATOM 1463 N N . SER A 1 200 ? 22.998 -3.607 -21.792 1.00 87.94 200 SER A N 1
ATOM 1464 C CA . SER A 1 200 ? 21.857 -3.474 -22.705 1.00 87.94 200 SER A CA 1
ATOM 1465 C C . SER A 1 200 ? 21.550 -2.000 -23.010 1.00 87.94 200 SER A C 1
ATOM 1467 O O . SER A 1 200 ? 21.382 -1.181 -22.101 1.00 87.94 200 SER A O 1
ATOM 1469 N N . LEU A 1 201 ? 21.400 -1.663 -24.298 1.00 88.50 201 LEU A N 1
ATOM 1470 C CA . LEU A 1 201 ? 21.101 -0.294 -24.739 1.00 88.50 201 LEU A CA 1
ATOM 1471 C C . LEU A 1 201 ? 19.808 0.256 -24.115 1.00 88.50 201 LEU A C 1
ATOM 1473 O O . LEU A 1 201 ? 19.751 1.428 -23.747 1.00 88.50 201 LEU A O 1
ATOM 1477 N N . ALA A 1 202 ? 18.782 -0.586 -23.935 1.00 87.94 202 ALA A N 1
ATOM 1478 C CA . ALA A 1 202 ? 17.553 -0.182 -23.249 1.00 87.94 202 ALA A CA 1
ATOM 1479 C C . ALA A 1 202 ? 17.768 0.119 -21.771 1.00 87.94 202 ALA A C 1
ATOM 1481 O O . ALA A 1 202 ? 17.165 1.061 -21.254 1.00 87.94 202 ALA A O 1
ATOM 1482 N N . THR A 1 203 ? 18.601 -0.668 -21.088 1.00 90.25 203 THR A N 1
ATOM 1483 C CA . THR A 1 203 ? 18.931 -0.420 -19.683 1.00 90.25 203 THR A CA 1
ATOM 1484 C C . THR A 1 203 ? 19.658 0.909 -19.551 1.00 90.25 203 THR A C 1
ATOM 1486 O O . THR A 1 203 ? 19.234 1.746 -18.759 1.00 90.25 203 THR A O 1
ATOM 1489 N N . VAL A 1 204 ? 20.687 1.141 -20.372 1.00 90.12 204 VAL A N 1
ATOM 1490 C CA . VAL A 1 204 ? 21.460 2.392 -20.369 1.00 90.12 204 VAL A CA 1
ATOM 1491 C C . VAL A 1 204 ? 20.553 3.595 -20.634 1.00 90.12 204 VAL A C 1
ATOM 1493 O O . VAL A 1 204 ? 20.589 4.568 -19.882 1.00 90.12 204 VAL A O 1
ATOM 1496 N N . ALA A 1 205 ? 19.679 3.514 -21.641 1.00 89.94 205 ALA A N 1
ATOM 1497 C CA . ALA A 1 205 ? 18.729 4.581 -21.951 1.00 89.94 205 ALA A CA 1
ATOM 1498 C C . ALA A 1 205 ? 17.712 4.815 -20.817 1.00 89.94 205 ALA A C 1
ATOM 1500 O O . ALA A 1 205 ? 17.429 5.964 -20.472 1.00 89.94 205 ALA A O 1
ATOM 1501 N N . SER A 1 206 ? 17.197 3.744 -20.201 1.00 91.12 206 SER A N 1
ATOM 1502 C CA . SER A 1 206 ? 16.270 3.840 -19.063 1.00 91.12 206 SER A CA 1
ATOM 1503 C C . SER A 1 206 ? 16.948 4.501 -17.860 1.00 91.12 206 SER A C 1
ATOM 1505 O O . SER A 1 206 ? 16.406 5.443 -17.289 1.00 91.12 206 SER A O 1
ATOM 1507 N N . VAL A 1 207 ? 18.162 4.070 -17.501 1.00 91.75 207 VAL A N 1
ATOM 1508 C CA . VAL A 1 207 ? 18.938 4.645 -16.388 1.00 91.75 207 VAL A CA 1
ATOM 1509 C C . VAL A 1 207 ? 19.269 6.114 -16.650 1.00 91.75 207 VAL A C 1
ATOM 1511 O O . VAL A 1 207 ? 19.065 6.944 -15.764 1.00 91.75 207 VAL A O 1
ATOM 1514 N N . ALA A 1 208 ? 19.692 6.466 -17.867 1.00 90.06 208 ALA A N 1
ATOM 1515 C CA . ALA A 1 208 ? 19.951 7.854 -18.240 1.00 90.06 208 ALA A CA 1
ATOM 1516 C C . ALA A 1 208 ? 18.687 8.725 -18.113 1.00 90.06 208 ALA A C 1
ATOM 1518 O O . ALA A 1 208 ? 18.740 9.812 -17.536 1.00 90.06 208 ALA A O 1
ATOM 1519 N N . GLY A 1 209 ? 17.531 8.230 -18.570 1.00 88.25 209 GLY A N 1
ATOM 1520 C CA . GLY A 1 209 ? 16.244 8.916 -18.416 1.00 88.25 209 GLY A CA 1
ATOM 1521 C C . GLY A 1 209 ? 15.803 9.070 -16.955 1.00 88.25 209 GLY A C 1
ATOM 1522 O O . GLY A 1 209 ? 15.205 10.085 -16.592 1.00 88.25 209 GLY A O 1
ATOM 1523 N N . LEU A 1 210 ? 16.138 8.099 -16.103 1.00 91.19 210 LEU A N 1
ATOM 1524 C CA . LEU A 1 210 ? 15.875 8.146 -14.665 1.00 91.19 210 LEU A CA 1
ATOM 1525 C C . LEU A 1 210 ? 16.812 9.098 -13.911 1.00 91.19 210 LEU A C 1
ATOM 1527 O O . LEU A 1 210 ? 16.382 9.693 -12.929 1.00 91.19 210 LEU A O 1
ATOM 1531 N N . GLN A 1 211 ? 18.067 9.249 -14.335 1.00 89.88 211 GLN A N 1
ATOM 1532 C CA . GLN A 1 211 ? 19.051 10.108 -13.663 1.00 89.88 211 GLN A CA 1
ATOM 1533 C C . GLN A 1 211 ? 19.008 11.561 -14.145 1.00 89.88 211 GLN A C 1
ATOM 1535 O O . GLN A 1 211 ? 18.997 12.481 -13.331 1.00 89.88 211 GLN A O 1
ATOM 1540 N N . ALA A 1 212 ? 19.010 11.759 -15.463 1.00 84.12 212 ALA A N 1
ATOM 1541 C CA . ALA A 1 212 ? 19.178 13.062 -16.106 1.00 84.12 212 ALA A CA 1
ATOM 1542 C C . ALA A 1 212 ? 17.915 13.547 -16.836 1.00 84.12 212 ALA A C 1
ATOM 1544 O O . ALA A 1 212 ? 17.875 14.680 -17.310 1.00 84.12 212 ALA A O 1
ATOM 1545 N N . GLY A 1 213 ? 16.889 12.700 -16.949 1.00 81.38 213 GLY A N 1
ATOM 1546 C CA . GLY A 1 213 ? 15.630 13.039 -17.605 1.00 81.38 213 GLY A CA 1
ATOM 1547 C C . GLY A 1 213 ? 14.559 13.584 -16.656 1.00 81.38 213 GLY A C 1
ATOM 1548 O O . GLY A 1 213 ? 14.786 13.849 -15.474 1.00 81.38 213 GLY A O 1
ATOM 1549 N N . ASN A 1 214 ? 13.334 13.687 -17.179 1.00 85.44 214 ASN A N 1
ATOM 1550 C CA . ASN A 1 214 ? 12.170 14.261 -16.487 1.00 85.44 214 ASN A CA 1
ATOM 1551 C C . ASN A 1 214 ? 11.756 13.509 -15.207 1.00 85.44 214 ASN A C 1
ATOM 1553 O O . ASN A 1 214 ? 10.963 14.022 -14.420 1.00 85.44 214 ASN A O 1
ATOM 1557 N N . LEU A 1 215 ? 12.273 12.295 -14.991 1.00 91.31 215 LEU A N 1
ATOM 1558 C CA . LEU A 1 215 ? 11.965 11.462 -13.828 1.00 91.31 215 LEU A CA 1
ATOM 1559 C C . LEU A 1 215 ? 13.016 11.549 -12.710 1.00 91.31 215 LEU A C 1
ATOM 1561 O O . LEU A 1 215 ? 12.805 10.948 -11.658 1.00 91.31 215 LEU A O 1
ATOM 1565 N N . GLY A 1 216 ? 14.092 12.331 -12.864 1.00 92.25 216 GLY A N 1
ATOM 1566 C CA . GLY A 1 216 ? 15.134 12.464 -11.833 1.00 92.25 216 GLY A CA 1
ATOM 1567 C C . GLY A 1 216 ? 14.597 12.921 -10.475 1.00 92.25 216 GLY A C 1
ATOM 1568 O O . GLY A 1 216 ? 14.905 12.329 -9.439 1.00 92.25 216 GLY A O 1
ATOM 1569 N N . LEU A 1 217 ? 13.702 13.915 -10.467 1.00 93.56 217 LEU A N 1
ATOM 1570 C CA . LEU A 1 217 ? 13.039 14.368 -9.238 1.00 93.56 217 LEU A CA 1
ATOM 1571 C C . LEU A 1 217 ? 12.173 13.263 -8.614 1.00 93.56 217 LEU A C 1
ATOM 1573 O O . LEU A 1 217 ? 12.126 13.123 -7.390 1.00 93.56 217 LEU A O 1
ATOM 1577 N N . ALA A 1 218 ? 11.511 12.452 -9.440 1.00 95.25 218 ALA A N 1
ATOM 1578 C CA . ALA A 1 218 ? 10.708 11.328 -8.974 1.00 95.25 218 ALA A CA 1
ATOM 1579 C C . ALA A 1 218 ? 11.586 10.245 -8.319 1.00 95.25 218 ALA A C 1
ATOM 1581 O O . ALA A 1 218 ? 11.233 9.750 -7.249 1.00 95.25 218 ALA A O 1
ATOM 1582 N N . VAL A 1 219 ? 12.764 9.944 -8.880 1.00 95.81 219 VAL A N 1
ATOM 1583 C CA . VAL A 1 219 ? 13.743 9.022 -8.273 1.00 95.81 219 VAL A CA 1
ATOM 1584 C C . VAL A 1 219 ? 14.199 9.525 -6.902 1.00 95.81 219 VAL A C 1
ATOM 1586 O O . VAL A 1 219 ? 14.177 8.767 -5.930 1.00 95.81 219 VAL A O 1
ATOM 1589 N N . TRP A 1 220 ? 14.529 10.813 -6.778 1.00 95.25 220 TRP A N 1
ATOM 1590 C CA . TRP A 1 220 ? 14.896 11.404 -5.485 1.00 95.25 220 TRP A CA 1
ATOM 1591 C C . TRP A 1 220 ? 13.741 11.418 -4.484 1.00 95.25 220 TRP A C 1
ATOM 1593 O O . TRP A 1 220 ? 13.958 11.179 -3.296 1.00 95.25 220 TRP A O 1
ATOM 1603 N N . THR A 1 221 ? 12.512 11.626 -4.956 1.00 96.88 221 THR A N 1
ATOM 1604 C CA . THR A 1 221 ? 11.303 11.542 -4.126 1.00 96.88 221 THR A CA 1
ATOM 1605 C C . THR A 1 221 ? 11.131 10.138 -3.551 1.00 96.88 221 THR A C 1
ATOM 1607 O O . THR A 1 221 ? 10.792 9.999 -2.378 1.00 96.88 221 THR A O 1
ATOM 1610 N N . VAL A 1 222 ? 11.415 9.093 -4.335 1.00 97.69 222 VAL A N 1
ATOM 1611 C CA . VAL A 1 222 ? 11.429 7.708 -3.842 1.00 97.69 222 VAL A CA 1
ATOM 1612 C C . VAL A 1 222 ? 12.547 7.517 -2.821 1.00 97.69 222 VAL A C 1
ATOM 1614 O O . VAL A 1 222 ? 12.282 7.077 -1.706 1.00 97.69 222 VAL A O 1
ATOM 1617 N N . ALA A 1 223 ? 13.786 7.871 -3.164 1.00 96.81 223 ALA A N 1
ATOM 1618 C CA . ALA A 1 223 ? 14.937 7.632 -2.296 1.00 96.81 223 ALA A CA 1
ATOM 1619 C C . ALA A 1 223 ? 14.794 8.340 -0.936 1.00 96.81 223 ALA A C 1
ATOM 1621 O O . ALA A 1 223 ? 14.844 7.696 0.114 1.00 96.81 223 ALA A O 1
ATOM 1622 N N . LEU A 1 224 ? 14.552 9.653 -0.944 1.00 97.94 224 LEU A N 1
ATOM 1623 C CA . LEU A 1 224 ? 14.417 10.455 0.274 1.00 97.94 224 LEU A CA 1
ATOM 1624 C C . LEU A 1 224 ? 13.106 10.165 1.004 1.00 97.94 224 LEU A C 1
ATOM 1626 O O . LEU A 1 224 ? 13.095 10.062 2.230 1.00 97.94 224 LEU A O 1
ATOM 1630 N N . GLY A 1 225 ? 12.011 9.989 0.266 1.00 97.75 225 GLY A N 1
ATOM 1631 C CA . GLY A 1 225 ? 10.702 9.705 0.844 1.00 97.75 225 GLY A CA 1
ATOM 1632 C C . GLY A 1 225 ? 10.575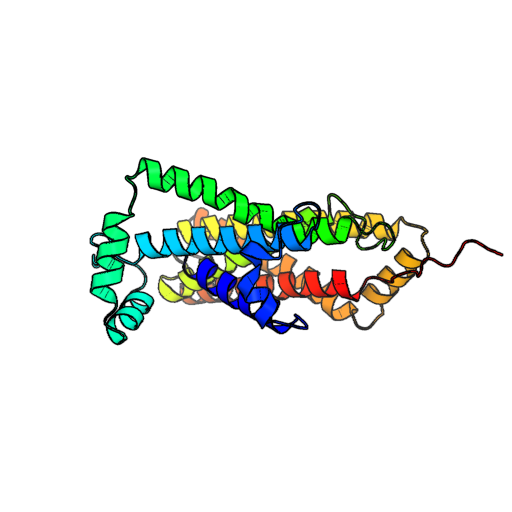 8.302 1.444 1.00 97.75 225 GLY A C 1
ATOM 1633 O O . GLY A 1 225 ? 9.636 8.065 2.194 1.00 97.75 225 GLY A O 1
ATOM 1634 N N . LEU A 1 226 ? 11.521 7.390 1.190 1.00 98.31 226 LEU A N 1
ATOM 1635 C CA . LEU A 1 226 ? 11.666 6.134 1.935 1.00 98.31 226 LEU A CA 1
ATOM 1636 C C . LEU A 1 226 ? 12.728 6.239 3.044 1.00 98.31 226 LEU A C 1
ATOM 1638 O O . LEU A 1 226 ? 12.492 5.769 4.156 1.00 98.31 226 LEU A O 1
ATOM 1642 N N . ALA A 1 227 ? 13.878 6.871 2.778 1.00 98.31 227 ALA A N 1
ATOM 1643 C CA . ALA A 1 227 ? 14.997 6.935 3.725 1.00 98.31 227 ALA A CA 1
ATOM 1644 C C . ALA A 1 227 ? 14.713 7.816 4.950 1.00 98.31 227 ALA A C 1
ATOM 1646 O O . ALA A 1 227 ? 14.951 7.390 6.082 1.00 98.31 227 ALA A O 1
ATOM 1647 N N . LEU A 1 228 ? 14.168 9.018 4.747 1.00 98.19 228 LEU A N 1
ATOM 1648 C CA . LEU A 1 228 ? 13.847 9.940 5.840 1.00 98.19 228 LEU A CA 1
ATOM 1649 C C . LEU A 1 228 ? 12.843 9.338 6.839 1.00 98.19 228 LEU A C 1
ATOM 1651 O O . LEU A 1 228 ? 13.153 9.318 8.034 1.00 98.19 228 LEU A O 1
ATOM 1655 N N . PRO A 1 229 ? 11.681 8.796 6.414 1.00 98.12 229 PRO A N 1
ATOM 1656 C CA . PRO A 1 229 ? 10.771 8.154 7.354 1.00 98.12 229 PRO A CA 1
ATOM 1657 C C . PRO A 1 229 ? 11.342 6.870 7.953 1.00 98.12 229 PRO A C 1
ATOM 1659 O O . PRO A 1 229 ? 11.037 6.587 9.106 1.00 98.12 229 PRO A O 1
ATOM 1662 N N . ALA A 1 230 ? 12.192 6.111 7.249 1.00 98.19 230 ALA A N 1
ATOM 1663 C CA . ALA A 1 230 ? 12.843 4.944 7.846 1.00 98.19 230 ALA A CA 1
ATOM 1664 C C . ALA A 1 230 ? 13.657 5.338 9.087 1.00 98.19 230 ALA A C 1
ATOM 1666 O O . ALA A 1 230 ? 13.468 4.760 10.156 1.00 98.19 230 ALA A O 1
ATOM 1667 N N . VAL A 1 231 ? 14.497 6.371 8.970 1.00 98.00 231 VAL A N 1
ATOM 1668 C CA . VAL A 1 231 ? 15.299 6.882 10.092 1.00 98.00 231 VAL A CA 1
ATOM 1669 C C . VAL A 1 231 ? 14.407 7.483 11.179 1.00 98.00 231 VAL A C 1
ATOM 1671 O O . VAL A 1 231 ? 14.566 7.156 12.356 1.00 98.00 231 VAL A O 1
ATOM 1674 N N . ALA A 1 232 ? 13.440 8.323 10.801 1.00 96.50 232 ALA A N 1
ATOM 1675 C CA . ALA A 1 232 ? 12.565 9.000 11.756 1.00 96.50 232 ALA A CA 1
ATOM 1676 C C . ALA A 1 232 ? 11.707 8.016 12.568 1.00 96.50 232 ALA A C 1
ATOM 1678 O O . ALA A 1 232 ? 11.614 8.140 13.790 1.00 96.50 232 ALA A O 1
ATOM 1679 N N . LEU A 1 233 ? 11.111 7.016 11.912 1.00 96.75 233 LEU A N 1
ATOM 1680 C CA . LEU A 1 233 ? 10.263 6.013 12.558 1.00 96.75 233 LEU A CA 1
ATOM 1681 C C . LEU A 1 233 ? 11.076 5.024 13.396 1.00 96.75 233 LEU A C 1
ATOM 1683 O O . LEU A 1 233 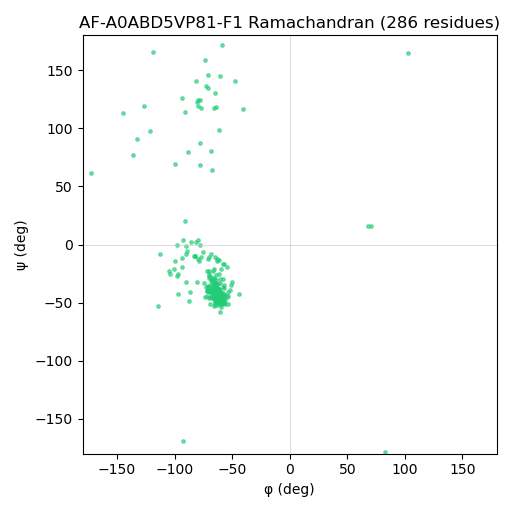? 10.622 4.647 14.477 1.00 96.75 233 LEU A O 1
ATOM 1687 N N . LEU A 1 234 ? 12.278 4.646 12.947 1.00 95.62 234 LEU A N 1
ATOM 1688 C CA . LEU A 1 234 ? 13.193 3.822 13.738 1.00 95.62 234 LEU A CA 1
ATOM 1689 C C . LEU A 1 234 ? 13.616 4.557 15.015 1.00 95.62 234 LEU A C 1
ATOM 1691 O O . LEU A 1 234 ? 13.521 3.994 16.104 1.00 95.62 234 LEU A O 1
ATOM 1695 N N . GLY A 1 235 ? 14.022 5.825 14.896 1.00 93.81 235 GLY A N 1
ATOM 1696 C CA . GLY A 1 235 ? 14.389 6.664 16.036 1.00 93.81 235 GLY A CA 1
ATOM 1697 C C . GLY A 1 235 ? 13.218 6.874 16.997 1.00 93.81 235 GLY A C 1
ATOM 1698 O O . GLY A 1 235 ? 13.364 6.674 18.203 1.00 93.81 235 GLY A O 1
ATOM 1699 N N . PHE A 1 236 ? 12.031 7.190 16.470 1.00 93.31 236 PHE A N 1
ATOM 1700 C CA . PHE A 1 236 ? 10.807 7.309 17.264 1.00 93.31 236 PHE A CA 1
ATOM 1701 C C . PHE A 1 236 ? 10.496 6.016 18.031 1.00 93.31 236 PHE A C 1
ATOM 1703 O O . PHE A 1 236 ? 10.261 6.058 19.241 1.00 93.31 236 PHE A O 1
ATOM 1710 N N . ALA A 1 237 ? 10.527 4.867 17.349 1.00 93.69 237 ALA A N 1
ATOM 1711 C CA . ALA A 1 237 ? 10.265 3.570 17.957 1.00 93.69 237 ALA A CA 1
ATOM 1712 C C . ALA A 1 237 ? 11.306 3.229 19.032 1.00 93.69 237 ALA A C 1
ATOM 1714 O O . ALA A 1 237 ? 10.927 2.844 20.136 1.00 93.69 237 ALA A O 1
ATOM 1715 N N . ALA A 1 238 ? 12.597 3.420 18.747 1.00 93.19 238 ALA A N 1
ATOM 1716 C CA . ALA A 1 238 ? 13.686 3.137 19.678 1.00 93.19 238 ALA A CA 1
ATOM 1717 C C . ALA A 1 238 ? 13.577 3.975 20.959 1.00 93.19 238 ALA A C 1
ATOM 1719 O O . ALA A 1 238 ? 13.571 3.418 22.056 1.00 93.19 238 ALA A O 1
ATOM 1720 N N . LEU A 1 239 ? 13.409 5.296 20.830 1.00 91.12 239 LEU A N 1
ATOM 1721 C CA . LEU A 1 239 ? 13.294 6.200 21.978 1.00 91.12 239 LEU A CA 1
ATOM 1722 C C . LEU A 1 239 ? 12.064 5.876 22.836 1.00 91.12 239 LEU A C 1
ATOM 1724 O O . LEU A 1 239 ? 12.159 5.841 24.064 1.00 91.12 239 LEU A O 1
ATOM 1728 N N . ARG A 1 240 ? 10.917 5.589 22.204 1.00 89.19 240 ARG A N 1
ATOM 1729 C CA . ARG A 1 240 ? 9.680 5.246 22.923 1.00 89.19 240 ARG A CA 1
ATOM 1730 C C . ARG A 1 240 ? 9.743 3.882 23.598 1.00 89.19 240 ARG A C 1
ATOM 1732 O O . ARG A 1 240 ? 9.274 3.751 24.725 1.00 89.19 240 ARG A O 1
ATOM 1739 N N . LEU A 1 241 ? 10.327 2.878 22.948 1.00 88.44 241 LEU A N 1
ATOM 1740 C CA . LEU A 1 241 ? 10.496 1.547 23.537 1.00 88.44 241 LEU A CA 1
ATOM 1741 C C . LEU A 1 241 ? 11.531 1.539 24.669 1.00 88.44 241 LEU A C 1
ATOM 1743 O O . LEU A 1 241 ? 11.380 0.756 25.603 1.00 88.44 241 LEU A O 1
ATOM 1747 N N . ALA A 1 242 ? 12.518 2.434 24.621 1.00 88.94 242 ALA A N 1
ATOM 1748 C CA . ALA A 1 242 ? 13.473 2.670 25.703 1.00 88.94 242 ALA A CA 1
ATOM 1749 C C . ALA A 1 242 ? 12.904 3.527 26.854 1.00 88.94 242 ALA A C 1
ATOM 1751 O O . ALA A 1 242 ? 13.609 3.797 27.822 1.00 88.94 242 ALA A O 1
ATOM 1752 N N . GLY A 1 243 ? 11.641 3.965 26.770 1.00 84.19 243 GLY A N 1
ATOM 1753 C CA . GLY A 1 243 ? 10.986 4.752 27.818 1.00 84.19 243 GLY A CA 1
ATOM 1754 C C . GLY A 1 243 ? 11.516 6.181 27.952 1.00 84.19 243 GLY A C 1
ATOM 1755 O O . GLY A 1 243 ? 11.254 6.831 28.962 1.00 84.19 243 GLY A O 1
ATOM 1756 N N . VAL A 1 244 ? 12.251 6.685 26.957 1.00 82.25 244 VAL A N 1
ATOM 1757 C CA . VAL A 1 244 ? 12.844 8.020 27.031 1.00 82.25 244 VAL A CA 1
ATOM 1758 C C . VAL A 1 244 ? 11.754 9.069 26.747 1.00 82.25 244 VAL A C 1
ATOM 1760 O O . VAL A 1 244 ? 11.106 9.017 25.692 1.00 82.25 244 VAL A O 1
ATOM 1763 N N . PRO A 1 245 ? 11.529 10.045 27.646 1.00 69.62 245 PRO A N 1
ATOM 1764 C CA . PRO A 1 245 ? 10.502 11.073 27.483 1.00 69.62 245 PRO A CA 1
ATOM 1765 C C . PRO A 1 245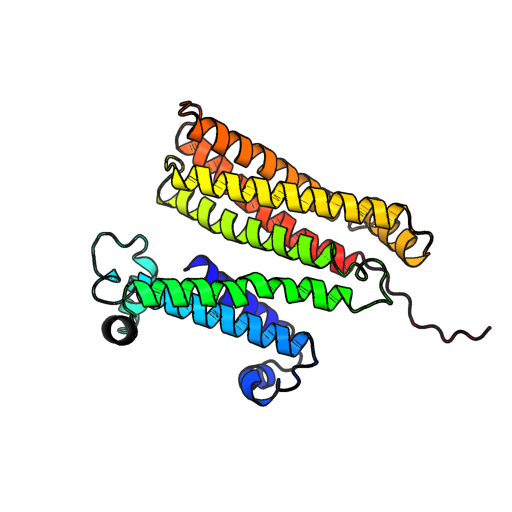 ? 10.968 12.156 26.495 1.00 69.62 245 PRO A C 1
ATOM 1767 O O . PRO A 1 245 ? 11.269 13.275 26.887 1.00 69.62 245 PRO A O 1
ATOM 1770 N N . VAL A 1 246 ? 11.091 11.829 25.204 1.00 55.81 246 VAL A N 1
ATOM 1771 C CA . VAL A 1 246 ? 11.768 12.731 24.240 1.00 55.81 246 VAL A CA 1
ATOM 1772 C C . VAL A 1 246 ? 10.808 13.542 23.379 1.00 55.81 246 VAL A C 1
ATOM 1774 O O . VAL A 1 246 ? 11.190 14.582 22.857 1.00 55.81 246 VAL A O 1
ATOM 1777 N N . LEU A 1 247 ? 9.549 13.128 23.221 1.00 64.06 247 LEU A N 1
ATOM 1778 C CA . LEU A 1 247 ? 8.619 13.866 22.366 1.00 64.06 247 LEU A CA 1
ATOM 1779 C C . LEU A 1 247 ? 7.341 14.222 23.107 1.00 64.06 247 LEU A C 1
ATOM 1781 O O . LEU A 1 247 ? 6.562 13.341 23.471 1.00 64.06 247 LEU A O 1
ATOM 1785 N N . GLN A 1 248 ? 7.090 15.530 23.217 1.00 74.25 248 GLN A N 1
ATOM 1786 C CA . GLN A 1 248 ? 5.752 16.054 23.471 1.00 74.25 248 GLN A CA 1
ATOM 1787 C C . GLN A 1 248 ? 4.759 15.368 22.522 1.00 74.25 248 GLN A C 1
ATOM 1789 O O . GLN A 1 248 ? 5.064 15.170 21.342 1.00 74.25 248 GLN A O 1
ATOM 1794 N N . ARG A 1 249 ? 3.560 15.043 23.019 1.00 78.50 249 ARG A N 1
ATOM 1795 C CA . ARG A 1 249 ? 2.507 14.335 22.266 1.00 78.50 249 ARG A CA 1
ATOM 1796 C C . ARG A 1 249 ? 2.322 14.880 20.843 1.00 78.50 249 ARG A C 1
ATOM 1798 O O . ARG A 1 249 ? 2.248 14.107 19.894 1.00 78.50 249 ARG A O 1
ATOM 1805 N N . ARG A 1 250 ? 2.340 16.212 20.686 1.00 82.88 250 ARG A N 1
ATOM 1806 C CA . ARG A 1 250 ? 2.237 16.897 19.385 1.00 82.88 250 ARG A CA 1
ATOM 1807 C C . ARG A 1 250 ? 3.396 16.583 18.442 1.00 82.88 250 ARG A C 1
ATOM 1809 O O . ARG A 1 250 ? 3.148 16.243 17.294 1.00 82.88 250 ARG A O 1
ATOM 1816 N N . ALA A 1 251 ? 4.638 16.659 18.917 1.00 85.94 251 ALA A N 1
ATOM 1817 C CA . ALA A 1 251 ? 5.811 16.370 18.096 1.00 85.94 251 ALA A CA 1
ATOM 1818 C C . ALA A 1 251 ? 5.792 14.918 17.593 1.00 85.94 251 ALA A C 1
ATOM 1820 O O . ALA A 1 251 ? 6.077 14.671 16.425 1.00 85.94 251 ALA A O 1
ATOM 1821 N N . GLY A 1 252 ? 5.400 13.966 18.453 1.00 88.19 252 GLY A N 1
ATOM 1822 C CA . GLY A 1 252 ? 5.279 12.555 18.073 1.00 88.19 252 GLY A CA 1
ATOM 1823 C C . GLY A 1 252 ? 4.247 12.348 16.968 1.00 88.19 252 GLY A C 1
ATOM 1824 O O . GLY A 1 252 ? 4.545 11.718 15.955 1.00 88.19 252 GLY A O 1
ATOM 1825 N N . THR A 1 253 ? 3.063 12.946 17.113 1.00 91.94 253 THR A N 1
ATOM 1826 C CA . THR A 1 253 ? 2.032 12.898 16.070 1.00 91.94 253 THR A CA 1
ATOM 1827 C C . THR A 1 253 ? 2.518 13.540 14.767 1.00 91.94 253 THR A C 1
ATOM 1829 O O . THR A 1 253 ? 2.332 12.946 13.708 1.00 91.94 253 THR A O 1
ATOM 1832 N N . THR A 1 254 ? 3.202 14.689 14.815 1.00 92.62 254 THR A N 1
ATOM 1833 C CA . THR A 1 254 ? 3.755 15.338 13.612 1.00 92.62 254 THR A CA 1
ATOM 1834 C C . THR A 1 254 ? 4.766 14.449 12.891 1.00 92.62 254 THR A C 1
ATOM 1836 O O . THR A 1 254 ? 4.684 14.313 11.672 1.00 92.62 254 THR A O 1
ATOM 1839 N N . VAL A 1 255 ? 5.683 13.801 13.620 1.00 94.12 255 VAL A N 1
ATOM 1840 C CA . VAL A 1 255 ? 6.663 12.873 13.028 1.00 94.12 255 VAL A CA 1
ATOM 1841 C C . VAL A 1 255 ? 5.962 11.699 12.346 1.00 94.12 255 VAL A C 1
ATOM 1843 O O . VAL A 1 255 ? 6.303 11.362 11.212 1.00 94.12 255 VAL A O 1
ATOM 1846 N N . LEU A 1 256 ? 4.962 11.098 12.996 1.00 95.19 256 LEU A N 1
ATOM 1847 C CA . LEU A 1 256 ? 4.234 9.951 12.449 1.00 95.19 256 LEU A CA 1
ATOM 1848 C C . LEU A 1 256 ? 3.405 10.326 11.216 1.00 95.19 256 LEU A C 1
ATOM 1850 O O . LEU A 1 256 ? 3.448 9.616 10.211 1.00 95.19 256 LEU A O 1
ATOM 1854 N N . VAL A 1 257 ? 2.692 11.453 11.254 1.00 96.06 257 VAL A N 1
ATOM 1855 C CA . VAL A 1 257 ? 1.885 11.936 10.122 1.00 96.06 257 VAL A CA 1
ATOM 1856 C C . VAL A 1 257 ? 2.777 12.360 8.957 1.00 96.06 257 VAL A C 1
ATOM 1858 O O . VAL A 1 257 ? 2.539 11.939 7.827 1.00 96.06 257 VAL A O 1
ATOM 1861 N N . GLY A 1 258 ? 3.837 13.128 9.222 1.00 97.00 258 GLY A N 1
ATOM 1862 C CA . GLY A 1 258 ? 4.800 13.536 8.198 1.00 97.00 258 GLY A CA 1
ATOM 1863 C C . GLY A 1 258 ? 5.470 12.332 7.537 1.00 97.00 258 GLY A C 1
ATOM 1864 O O . GLY A 1 258 ? 5.507 12.241 6.311 1.00 97.00 258 GLY A O 1
ATOM 1865 N N . SER A 1 259 ? 5.902 11.352 8.338 1.00 97.62 259 SER A N 1
ATOM 1866 C CA . SER A 1 259 ? 6.468 10.099 7.825 1.00 97.62 259 SER A CA 1
ATOM 1867 C C . SER A 1 259 ? 5.454 9.318 6.993 1.00 97.62 259 SER A C 1
ATOM 1869 O O . SER A 1 259 ? 5.796 8.816 5.930 1.00 97.62 259 SER A O 1
ATOM 1871 N N . THR A 1 260 ? 4.195 9.255 7.432 1.00 97.50 260 THR A N 1
ATOM 1872 C CA . THR A 1 260 ? 3.115 8.587 6.690 1.00 97.50 260 THR A CA 1
ATOM 1873 C C . THR A 1 260 ? 2.937 9.186 5.299 1.00 97.50 260 THR A C 1
ATOM 1875 O O . THR A 1 260 ? 2.900 8.446 4.317 1.00 97.50 260 THR A O 1
ATOM 1878 N N . LEU A 1 261 ? 2.865 10.516 5.201 1.00 97.38 261 LEU A N 1
ATOM 1879 C CA . LEU A 1 261 ? 2.722 11.208 3.919 1.00 97.38 261 LEU A CA 1
ATOM 1880 C C . LEU A 1 261 ? 3.909 10.920 2.996 1.00 97.38 261 LEU A C 1
ATOM 1882 O O . LEU A 1 261 ? 3.702 10.547 1.843 1.00 97.38 261 LEU A O 1
ATOM 1886 N N . LEU A 1 262 ? 5.136 11.023 3.516 1.00 98.19 262 LEU A N 1
ATOM 1887 C CA . LEU A 1 262 ? 6.348 10.734 2.747 1.00 98.19 262 LEU A CA 1
ATOM 1888 C C . LEU A 1 262 ? 6.361 9.297 2.218 1.00 98.19 262 LEU A C 1
ATOM 1890 O O . LEU A 1 262 ? 6.592 9.098 1.029 1.00 98.19 262 LEU A O 1
ATOM 1894 N N . VAL A 1 263 ? 6.042 8.310 3.061 1.00 98.38 263 VAL A N 1
ATOM 1895 C CA . VAL A 1 263 ? 6.018 6.896 2.659 1.00 98.38 263 VAL A CA 1
ATOM 1896 C C . VAL A 1 263 ? 4.966 6.640 1.583 1.00 98.38 263 VAL A C 1
ATOM 1898 O O . VAL A 1 263 ? 5.252 5.929 0.618 1.00 98.38 263 VAL A O 1
ATOM 1901 N N . VAL A 1 264 ? 3.759 7.198 1.720 1.00 97.56 264 VAL A N 1
ATOM 1902 C CA . VAL A 1 264 ? 2.682 7.025 0.729 1.00 97.56 264 VAL A CA 1
ATOM 1903 C C . VAL A 1 264 ? 3.081 7.640 -0.610 1.00 97.56 264 VAL A C 1
ATOM 1905 O O . VAL A 1 264 ? 2.987 6.966 -1.637 1.00 97.56 264 VAL A O 1
ATOM 1908 N N . VAL A 1 265 ? 3.576 8.882 -0.595 1.00 98.06 265 VAL A N 1
ATOM 1909 C CA . VAL A 1 265 ? 4.034 9.582 -1.802 1.00 98.06 265 VAL A CA 1
ATOM 1910 C C . VAL A 1 265 ? 5.181 8.817 -2.455 1.00 98.06 265 VAL A C 1
ATOM 1912 O O . VAL A 1 265 ? 5.099 8.503 -3.635 1.00 98.06 265 VAL A O 1
ATOM 1915 N N . ALA A 1 266 ? 6.211 8.432 -1.702 1.00 98.12 266 ALA A N 1
ATOM 1916 C CA . ALA A 1 266 ? 7.350 7.689 -2.233 1.00 98.12 266 ALA A CA 1
ATOM 1917 C C . ALA A 1 266 ? 6.950 6.322 -2.798 1.00 98.12 266 ALA A C 1
ATOM 1919 O O . ALA A 1 266 ? 7.416 5.931 -3.866 1.00 98.12 266 ALA A O 1
ATOM 1920 N N . SER A 1 267 ? 6.048 5.607 -2.124 1.00 96.94 267 SER A N 1
ATOM 1921 C CA . SER A 1 267 ? 5.552 4.307 -2.587 1.00 96.94 267 SER A CA 1
ATOM 1922 C C . SER A 1 267 ? 4.747 4.438 -3.879 1.00 96.94 267 SER A C 1
ATOM 1924 O O . SER A 1 267 ? 4.891 3.614 -4.785 1.00 96.94 267 SER A O 1
ATOM 1926 N N . PHE A 1 268 ? 3.914 5.471 -4.002 1.00 96.00 268 PHE A N 1
ATOM 1927 C CA . PHE A 1 268 ? 3.209 5.760 -5.248 1.00 96.00 268 PHE A CA 1
ATOM 1928 C C . PHE A 1 268 ? 4.189 6.149 -6.362 1.00 96.00 268 PHE A C 1
ATOM 1930 O O . PHE A 1 268 ? 4.174 5.546 -7.436 1.00 96.00 268 PHE A O 1
ATOM 1937 N N . THR A 1 269 ? 5.100 7.083 -6.084 1.00 97.44 269 THR A N 1
ATOM 1938 C CA . THR A 1 269 ? 6.106 7.552 -7.042 1.00 97.44 269 THR A CA 1
ATOM 1939 C C . THR A 1 269 ? 7.022 6.424 -7.508 1.00 97.44 269 THR A C 1
ATOM 1941 O O . THR A 1 269 ? 7.376 6.394 -8.679 1.00 97.44 269 THR A O 1
ATOM 1944 N N . LEU A 1 270 ? 7.336 5.438 -6.662 1.00 97.12 270 LEU A N 1
ATOM 1945 C CA . LEU A 1 270 ? 8.096 4.250 -7.067 1.00 97.12 270 LEU A CA 1
ATOM 1946 C C . LEU A 1 270 ? 7.412 3.511 -8.223 1.00 97.12 270 LEU A C 1
ATOM 1948 O O . LEU A 1 270 ? 8.070 3.130 -9.189 1.00 97.12 270 LEU A O 1
ATOM 1952 N N . ARG A 1 271 ? 6.087 3.346 -8.158 1.00 95.38 271 ARG A N 1
ATOM 1953 C CA . ARG A 1 271 ? 5.311 2.692 -9.222 1.00 95.38 271 ARG A CA 1
ATOM 1954 C C . ARG A 1 271 ? 5.333 3.531 -10.502 1.00 95.38 271 ARG A C 1
ATOM 1956 O O . ARG A 1 271 ? 5.512 2.979 -11.582 1.00 95.38 271 ARG A O 1
ATOM 1963 N N . VAL A 1 272 ? 5.238 4.857 -10.383 1.00 94.31 272 VAL A N 1
ATOM 1964 C CA . VAL A 1 272 ? 5.361 5.791 -11.519 1.00 94.31 272 VAL A CA 1
ATOM 1965 C C . VAL A 1 272 ? 6.745 5.692 -12.168 1.00 94.31 272 VAL A C 1
ATOM 1967 O O . VAL A 1 272 ? 6.839 5.524 -13.379 1.00 94.31 272 VAL A O 1
ATOM 1970 N N . VAL A 1 273 ? 7.815 5.737 -11.374 1.00 95.38 273 VAL A N 1
ATOM 1971 C CA . VAL A 1 273 ? 9.206 5.659 -11.844 1.00 95.38 273 VAL A CA 1
ATOM 1972 C C . VAL A 1 273 ? 9.462 4.362 -12.608 1.00 95.38 273 VAL A C 1
ATOM 1974 O O . VAL A 1 273 ? 10.019 4.404 -13.701 1.00 95.38 273 VAL A O 1
ATOM 1977 N N . VAL A 1 274 ? 9.017 3.219 -12.080 1.00 94.25 274 VAL A N 1
ATOM 1978 C CA . VAL A 1 274 ? 9.185 1.922 -12.756 1.00 94.25 274 VAL A CA 1
ATOM 1979 C C . VAL A 1 274 ? 8.384 1.857 -14.059 1.00 94.25 274 VAL A C 1
ATOM 1981 O O . VAL A 1 274 ? 8.886 1.353 -15.062 1.00 94.25 274 VAL A O 1
ATOM 1984 N N . LEU A 1 275 ? 7.143 2.349 -14.070 1.00 92.50 275 LEU A N 1
ATOM 1985 C CA . LEU A 1 275 ? 6.277 2.258 -15.249 1.00 92.50 275 LEU A CA 1
ATOM 1986 C C . LEU A 1 275 ? 6.716 3.197 -16.377 1.00 92.50 275 LEU A C 1
ATOM 1988 O O . LEU A 1 275 ? 6.748 2.785 -17.535 1.00 92.50 275 LEU A O 1
ATOM 1992 N N . TYR A 1 276 ? 7.050 4.445 -16.048 1.00 92.12 276 TYR A N 1
ATOM 1993 C CA . TYR A 1 276 ? 7.361 5.480 -17.038 1.00 92.12 276 TYR A CA 1
ATOM 1994 C C . TYR A 1 276 ? 8.853 5.609 -17.349 1.00 92.12 276 TYR A C 1
ATOM 1996 O O . TYR A 1 276 ? 9.203 6.145 -18.395 1.00 92.12 276 TYR A O 1
ATOM 2004 N N . GLY A 1 277 ? 9.733 5.114 -16.476 1.00 90.50 277 GLY A N 1
ATOM 2005 C CA . GLY A 1 277 ? 11.177 5.093 -16.726 1.00 90.50 277 GLY A CA 1
ATOM 2006 C C . GLY A 1 277 ? 11.622 3.997 -17.691 1.00 90.50 277 GLY A C 1
ATOM 2007 O O . GLY A 1 277 ? 12.772 3.991 -18.120 1.00 90.50 277 GLY A O 1
ATOM 2008 N N . ALA A 1 278 ? 10.733 3.061 -18.022 1.00 88.88 278 ALA A N 1
ATOM 2009 C CA . ALA A 1 278 ? 11.041 1.930 -18.877 1.00 88.88 278 ALA A CA 1
ATOM 2010 C C . ALA A 1 278 ? 11.106 2.323 -20.356 1.00 88.88 278 ALA A C 1
ATOM 2012 O O . ALA A 1 278 ? 10.091 2.673 -20.967 1.00 88.88 278 ALA A O 1
ATOM 2013 N N . VAL A 1 279 ? 12.281 2.161 -20.962 1.00 84.31 279 VAL A N 1
ATOM 2014 C CA . VAL A 1 279 ? 12.420 2.188 -22.420 1.00 84.31 279 VAL A CA 1
ATOM 2015 C C . VAL A 1 279 ? 11.990 0.837 -22.985 1.00 84.31 279 VAL A C 1
ATOM 2017 O O . VAL A 1 279 ? 12.565 -0.205 -22.673 1.00 84.31 279 VAL A O 1
ATOM 2020 N N . LYS A 1 280 ? 10.958 0.863 -23.830 1.00 81.25 280 LYS A N 1
ATOM 2021 C CA . LYS A 1 280 ? 10.443 -0.310 -24.539 1.00 81.25 280 LYS A CA 1
ATOM 2022 C C . LYS A 1 280 ? 11.172 -0.413 -25.874 1.00 81.25 280 LYS A C 1
ATOM 2024 O O . LYS A 1 280 ? 10.992 0.459 -26.720 1.00 81.25 280 LYS A O 1
ATOM 2029 N N . ILE A 1 281 ? 11.978 -1.451 -26.076 1.00 63.75 281 ILE A N 1
ATOM 2030 C CA . ILE A 1 281 ? 12.498 -1.741 -27.418 1.00 63.75 281 ILE A CA 1
ATOM 2031 C C . ILE A 1 281 ? 11.374 -2.457 -28.181 1.00 63.75 281 ILE A C 1
ATOM 2033 O O . ILE A 1 281 ? 10.863 -3.463 -27.680 1.00 63.75 281 ILE A O 1
ATOM 2037 N N . PRO A 1 282 ? 10.942 -1.965 -29.356 1.00 54.97 282 PRO A N 1
ATOM 2038 C CA . PRO A 1 282 ? 10.068 -2.745 -30.218 1.00 54.97 282 PRO A CA 1
ATOM 2039 C C . PRO A 1 282 ? 10.787 -4.037 -30.608 1.00 54.97 282 PRO A C 1
ATOM 2041 O O . PRO A 1 282 ? 11.992 -4.019 -30.843 1.00 54.97 282 PRO A O 1
ATOM 2044 N N . ILE A 1 283 ? 10.060 -5.146 -30.740 1.00 48.44 283 ILE A N 1
ATOM 2045 C CA . ILE A 1 283 ? 10.600 -6.355 -31.371 1.00 48.44 283 ILE A CA 1
ATOM 2046 C C . ILE A 1 283 ? 10.783 -6.027 -32.859 1.00 48.44 283 ILE A C 1
ATOM 2048 O O . ILE A 1 283 ? 9.917 -6.292 -33.689 1.00 48.44 283 ILE A O 1
ATOM 2052 N N . GLY A 1 284 ? 11.875 -5.342 -33.188 1.00 45.09 284 GLY A N 1
ATOM 2053 C CA . GLY A 1 284 ? 12.368 -5.251 -34.543 1.00 45.09 284 GLY A CA 1
ATOM 2054 C C . GLY A 1 284 ? 12.748 -6.662 -34.943 1.00 45.09 284 GLY A C 1
ATOM 2055 O O . GLY A 1 284 ? 13.580 -7.289 -34.291 1.00 45.09 284 GLY A O 1
ATOM 2056 N N . ILE A 1 285 ? 12.072 -7.168 -35.966 1.00 44.34 285 ILE A N 1
ATOM 2057 C CA . ILE A 1 285 ? 12.444 -8.367 -36.706 1.00 44.34 285 ILE A CA 1
ATOM 2058 C C . ILE A 1 285 ? 13.966 -8.319 -36.884 1.00 44.34 285 ILE A C 1
ATOM 2060 O O . ILE A 1 285 ? 14.484 -7.377 -37.483 1.00 44.34 285 ILE A O 1
ATOM 2064 N N . SER A 1 286 ? 14.684 -9.283 -36.312 1.00 37.59 286 SER A N 1
ATOM 2065 C CA . SER A 1 286 ? 16.097 -9.492 -36.603 1.00 37.59 286 SER A CA 1
ATOM 2066 C C . SER A 1 286 ? 16.208 -9.824 -38.088 1.00 37.59 286 SER A C 1
ATOM 2068 O O . SER A 1 286 ? 15.913 -10.935 -38.521 1.00 37.59 286 SER A O 1
ATOM 2070 N N . GLY A 1 287 ? 16.551 -8.809 -38.871 1.00 43.53 287 GLY A N 1
ATOM 2071 C CA . GLY A 1 287 ? 16.601 -8.879 -40.318 1.00 43.53 287 GLY A CA 1
ATOM 2072 C C . GLY A 1 287 ? 17.205 -7.619 -40.912 1.00 43.53 287 GLY A C 1
ATOM 2073 O O . GLY A 1 287 ? 16.507 -6.923 -41.641 1.00 43.53 287 GLY A O 1
ATOM 2074 N N . VAL A 1 288 ? 18.469 -7.344 -40.571 1.00 36.16 288 VAL A N 1
ATOM 2075 C CA . VAL A 1 288 ? 19.535 -6.959 -41.518 1.00 36.16 288 VAL A CA 1
ATOM 2076 C C . VAL A 1 288 ? 20.844 -7.539 -40.997 1.00 36.16 288 VAL A C 1
ATOM 2078 O O . VAL A 1 288 ? 21.128 -7.319 -39.799 1.00 36.16 288 VAL A O 1
#

Secondary structure (DSSP, 8-state):
-HHHHHHHHHHHHHHHHTSS-HHHHHTHHHH---TTSHHHHHHHHHHHHHHHHHHHHHHHHSHHHHTSTT-S--HHHHHHHHTT-HHHHHHHHHHHPPPHHHHHHHHHHHHHHHHHTTHHHHHHHT-TT-TTT--TTHHHHHHHHHHHHHHHHHHHHHHHHHT-TT-HHHHHHHHHHHHHHHHHHHHHHHHHHHHHT---HHHHHHHHHHHHSTTHHHHHHHHHHHHHHHHHHHHHHHHHHTT-----HHHHHHHHHHHHHHHHHHHHHHHHHHHHS--------S--

Radius of gyration: 21.79 Å; Cα contacts (8 Å, |Δi|>4): 330; chains: 1; bounding box: 58×36×69 Å